Protein AF-A0A954P396-F1 (afdb_monomer_lite)

Sequence (354 aa):
EQPAAEDPGQVIDISTLKLPEVSLVDALNLPVEQALGLLSTAGLAEAALMLRTPSELSDGQRYRFRLALALSRNPRWIIADEFTATLDRHLAQVIAFNLRRLASRTGTGFLLATTHEDILTDLQPDLHIRPDLDGRTTVTRHASKKKRFSLAHGCHITRATRADWPYFARWHYRSHRIGILRFATLLWHDTTPVGICLFTSAPHALTMRNRFFGHRPRWSRTALRLRDRQLVMLSRIVIHPAWRGAGIATDFVRASCRLCPWPWIETLTQMGHINPFFERAGFTRVGAVTPPETRRSSRTQHSAIYGKRPSAHAPRRLLSPETHRKSRYAAPVYYILDNRQHTTAPSGPDSTTS

Structure (mmCIF, N/CA/C/O backbone):
data_AF-A0A954P396-F1
#
_entry.id   AF-A0A954P396-F1
#
loop_
_atom_site.group_PDB
_atom_site.id
_atom_site.type_symbol
_atom_site.label_atom_id
_atom_site.label_alt_id
_atom_site.label_comp_id
_atom_site.label_asym_id
_atom_site.label_entity_id
_atom_site.label_seq_id
_atom_site.pdbx_PDB_ins_code
_atom_site.Cartn_x
_atom_site.Cartn_y
_atom_site.Cartn_z
_atom_site.occupancy
_atom_site.B_iso_or_equiv
_atom_site.auth_seq_id
_atom_site.auth_comp_id
_atom_site.auth_asym_id
_atom_site.auth_atom_id
_atom_site.pdbx_PDB_model_num
ATOM 1 N N . GLU A 1 1 ? -7.064 -29.887 28.484 1.00 37.47 1 GLU A N 1
ATOM 2 C CA . GLU A 1 1 ? -7.863 -28.654 28.343 1.00 37.47 1 GLU A CA 1
ATOM 3 C C . GLU A 1 1 ? -8.327 -28.535 26.901 1.00 37.47 1 GLU A C 1
ATOM 5 O O . GLU A 1 1 ? -7.499 -28.523 25.998 1.00 37.47 1 GLU A O 1
ATOM 10 N N . GLN A 1 2 ? -9.638 -28.583 26.675 1.00 27.39 2 GLN A N 1
ATOM 11 C CA . GLN A 1 2 ? -10.242 -28.296 25.372 1.00 27.39 2 GLN A CA 1
ATOM 12 C C . GLN A 1 2 ? -10.178 -26.778 25.127 1.00 27.39 2 GLN A C 1
ATOM 14 O O . GLN A 1 2 ? -10.358 -26.025 26.087 1.00 27.39 2 GLN A O 1
ATOM 19 N N . PRO A 1 3 ? -9.929 -26.301 23.894 1.00 38.81 3 PRO A N 1
ATOM 20 C CA . PRO A 1 3 ? -10.020 -24.878 23.605 1.00 38.81 3 PRO A CA 1
ATOM 21 C C . PRO A 1 3 ? -11.483 -24.454 23.764 1.00 38.81 3 PRO A C 1
ATOM 23 O O . PRO A 1 3 ? -12.381 -25.066 23.185 1.00 38.81 3 PRO A O 1
ATOM 26 N N . ALA A 1 4 ? -11.710 -23.447 24.606 1.00 35.59 4 ALA A N 1
ATOM 27 C CA . ALA A 1 4 ? -13.018 -22.849 24.815 1.00 35.59 4 ALA A CA 1
ATOM 28 C C . ALA A 1 4 ? -13.623 -22.426 23.468 1.00 35.59 4 ALA A C 1
ATOM 30 O O . ALA A 1 4 ? -12.935 -21.850 22.624 1.00 35.59 4 ALA A O 1
ATOM 31 N N . ALA A 1 5 ? -14.902 -22.746 23.284 1.00 35.22 5 ALA A N 1
ATOM 32 C CA . ALA A 1 5 ? -15.696 -22.333 22.140 1.00 35.22 5 ALA A CA 1
ATOM 33 C C . ALA A 1 5 ? -15.587 -20.810 21.934 1.00 35.22 5 ALA A C 1
ATOM 35 O O . ALA A 1 5 ? -15.772 -20.037 22.873 1.00 35.22 5 ALA A O 1
ATOM 36 N N . GLU A 1 6 ? -15.248 -20.402 20.710 1.00 42.19 6 GLU A N 1
ATOM 37 C CA . GLU A 1 6 ? -15.124 -19.004 20.297 1.00 42.19 6 GLU A CA 1
ATOM 38 C C . GLU A 1 6 ? -16.464 -18.270 20.469 1.00 42.19 6 GLU A C 1
ATOM 40 O O . GLU A 1 6 ? -17.487 -18.659 19.904 1.00 42.19 6 GLU A O 1
ATOM 45 N N . ASP A 1 7 ? -16.441 -17.206 21.272 1.00 50.31 7 ASP A N 1
ATOM 46 C CA . ASP A 1 7 ? -17.588 -16.362 21.604 1.00 50.31 7 ASP A CA 1
ATOM 47 C C . ASP A 1 7 ? -18.037 -15.527 20.379 1.00 50.31 7 ASP A C 1
ATOM 49 O O . ASP A 1 7 ? -17.251 -14.730 19.845 1.00 50.31 7 ASP A O 1
ATOM 53 N N . PRO A 1 8 ? -19.286 -15.670 19.896 1.00 42.69 8 PRO A N 1
ATOM 54 C CA . PRO A 1 8 ? -19.793 -14.962 18.726 1.00 42.69 8 PRO A CA 1
ATOM 55 C C . PRO A 1 8 ? -20.157 -13.505 19.068 1.00 42.69 8 PRO A C 1
ATOM 57 O O . PRO A 1 8 ? -21.327 -13.126 19.072 1.00 42.69 8 PRO A O 1
ATOM 60 N N . GLY A 1 9 ? -19.173 -12.638 19.328 1.00 54.72 9 GLY A N 1
ATOM 61 C CA . GLY A 1 9 ? -19.502 -11.265 19.740 1.00 54.72 9 GLY A CA 1
ATOM 62 C C . GLY A 1 9 ? -18.371 -10.286 20.032 1.00 54.72 9 GLY A C 1
ATOM 63 O O . GLY A 1 9 ? -18.670 -9.171 20.451 1.00 54.72 9 GLY A O 1
ATOM 64 N N . GLN A 1 10 ? -17.101 -10.643 19.831 1.00 77.00 10 GLN A N 1
ATOM 65 C CA . GLN A 1 10 ? -16.008 -9.877 20.431 1.00 77.00 10 GLN A CA 1
ATOM 66 C C . GLN A 1 10 ? -15.913 -8.434 19.893 1.00 77.00 10 GLN A C 1
ATOM 68 O O . GLN A 1 10 ? -15.583 -8.192 18.726 1.00 77.00 10 GLN A O 1
ATOM 73 N N . VAL A 1 11 ? -16.213 -7.477 20.774 1.00 89.25 11 VAL A N 1
ATOM 74 C CA . VAL A 1 11 ? -15.841 -6.066 20.646 1.00 89.25 11 VAL A CA 1
ATOM 75 C C . VAL A 1 11 ? -14.381 -5.952 21.070 1.00 89.25 11 VAL A C 1
ATOM 77 O O . VAL A 1 11 ? -14.014 -6.424 22.145 1.00 89.25 11 VAL A O 1
ATOM 80 N N . ILE A 1 12 ? -13.540 -5.349 20.236 1.00 92.12 12 ILE A N 1
ATOM 81 C CA . ILE A 1 12 ? -12.123 -5.152 20.545 1.00 92.12 12 ILE A CA 1
ATOM 82 C C . ILE A 1 12 ? -11.832 -3.664 20.625 1.00 92.12 12 ILE A C 1
ATOM 84 O O . ILE A 1 12 ? -11.947 -2.954 19.630 1.00 92.12 12 ILE A O 1
ATOM 88 N N . ASP A 1 13 ? -11.385 -3.212 21.789 1.00 91.12 13 ASP A N 1
ATOM 89 C CA . ASP A 1 13 ? -10.739 -1.914 21.923 1.00 91.12 13 ASP A CA 1
ATOM 90 C C . ASP A 1 13 ? -9.252 -2.036 21.548 1.00 91.12 13 ASP A C 1
ATOM 92 O O . ASP A 1 13 ? -8.498 -2.824 22.129 1.00 91.12 13 ASP A O 1
ATOM 96 N N . ILE A 1 14 ? -8.820 -1.280 20.535 1.00 89.25 14 ILE A N 1
ATOM 97 C CA . ILE A 1 14 ? -7.426 -1.313 20.072 1.00 89.25 14 ILE A CA 1
ATOM 98 C C . ILE A 1 14 ? -6.465 -0.646 21.054 1.00 89.25 14 ILE A C 1
ATOM 100 O O . ILE A 1 14 ? -5.275 -0.965 21.030 1.00 89.25 14 ILE A O 1
ATOM 104 N N . SER A 1 15 ? -6.941 0.274 21.893 1.00 83.25 15 SER A N 1
ATOM 105 C CA . SER A 1 15 ? -6.093 1.045 22.805 1.00 83.25 15 SER A CA 1
ATOM 106 C C . SER A 1 15 ? -5.600 0.180 23.965 1.00 83.25 15 SER A C 1
ATOM 108 O O . SER A 1 15 ? -4.445 0.295 24.378 1.00 83.25 15 SER A O 1
ATOM 110 N N . THR A 1 16 ? -6.423 -0.773 24.402 1.00 85.75 16 THR A N 1
ATOM 111 C CA . THR A 1 16 ? -6.108 -1.754 25.453 1.00 85.75 16 THR A CA 1
ATOM 112 C C . THR A 1 16 ? -5.489 -3.055 24.925 1.00 85.75 16 THR A C 1
ATOM 114 O O . THR A 1 16 ? -5.053 -3.910 25.705 1.00 85.75 16 THR A O 1
ATOM 117 N N . LEU A 1 17 ? -5.390 -3.220 23.601 1.00 88.44 17 LEU A N 1
ATOM 118 C CA . LEU A 1 17 ? -4.872 -4.436 22.983 1.00 88.44 17 LEU A CA 1
ATOM 119 C C . LEU A 1 17 ? -3.371 -4.627 23.271 1.00 88.44 17 LEU A C 1
ATOM 121 O O . LEU A 1 17 ? -2.510 -3.901 22.759 1.00 88.44 17 LEU A O 1
ATOM 125 N N . LYS A 1 18 ? -3.047 -5.665 24.052 1.00 90.12 18 LYS A N 1
ATOM 126 C CA . LYS A 1 18 ? -1.661 -6.076 24.315 1.00 90.12 18 LYS A CA 1
ATOM 127 C C . LYS A 1 18 ? -1.013 -6.623 23.045 1.00 90.12 18 LYS A C 1
ATOM 129 O O . LYS A 1 18 ? -1.555 -7.517 22.394 1.00 90.12 18 LYS A O 1
ATOM 134 N N . LEU A 1 19 ? 0.163 -6.093 22.722 1.00 92.44 19 LEU A N 1
ATOM 135 C CA . LEU A 1 19 ? 0.965 -6.541 21.591 1.00 92.44 19 LEU A CA 1
ATOM 136 C C . LEU A 1 19 ? 1.973 -7.589 22.073 1.00 92.44 19 LEU A C 1
ATOM 138 O O . LEU A 1 19 ? 2.754 -7.283 22.972 1.00 92.44 19 LEU A O 1
ATOM 142 N N . PRO A 1 20 ? 1.963 -8.813 21.523 1.00 91.88 20 PRO A N 1
ATOM 143 C CA . PRO A 1 20 ? 2.936 -9.827 21.904 1.00 91.88 20 PRO A CA 1
ATOM 144 C C . PRO A 1 20 ? 4.319 -9.475 21.338 1.00 91.88 20 PRO A C 1
ATOM 146 O O . PRO A 1 20 ? 4.437 -9.133 20.162 1.00 91.88 20 PRO A O 1
ATOM 149 N N . GLU A 1 21 ? 5.368 -9.600 22.154 1.00 93.00 21 GLU A N 1
ATOM 150 C CA . GLU A 1 21 ? 6.764 -9.356 21.752 1.00 93.00 21 GLU A CA 1
ATOM 151 C C . GLU A 1 21 ? 7.346 -10.540 20.961 1.00 93.00 21 GLU A C 1
ATOM 153 O O . GLU A 1 21 ? 8.315 -11.187 21.351 1.00 93.00 21 GLU A O 1
ATOM 158 N N . VAL A 1 22 ? 6.710 -10.837 19.831 1.00 92.81 22 VAL A N 1
ATOM 159 C CA . VAL A 1 22 ? 7.141 -11.810 18.820 1.00 92.81 22 VAL A CA 1
ATOM 160 C C . VAL A 1 22 ? 7.100 -11.148 17.443 1.00 92.81 22 VAL A C 1
ATOM 162 O O . VAL A 1 22 ? 6.687 -9.992 17.320 1.00 92.81 22 VAL A O 1
ATOM 165 N N . SER A 1 23 ? 7.541 -11.850 16.395 1.00 92.25 23 SER A N 1
ATOM 166 C CA . SER A 1 23 ? 7.494 -11.287 15.044 1.00 92.25 23 SER A CA 1
ATOM 167 C C . SER A 1 23 ? 6.057 -10.921 14.651 1.00 92.25 23 SER A C 1
ATOM 169 O O . SER A 1 23 ? 5.111 -11.618 15.027 1.00 92.25 23 SER A O 1
ATOM 171 N N . LEU A 1 24 ? 5.867 -9.847 13.876 1.00 92.12 24 LEU A N 1
ATOM 172 C CA . LEU A 1 24 ? 4.518 -9.392 13.505 1.00 92.12 24 LEU A CA 1
ATOM 173 C C . LEU A 1 24 ? 3.702 -10.471 12.786 1.00 92.12 24 LEU A C 1
ATOM 175 O O . LEU A 1 24 ? 2.483 -10.515 12.928 1.00 92.12 24 LEU A O 1
ATOM 179 N N . VAL A 1 25 ? 4.357 -11.320 11.990 1.00 90.69 25 VAL A N 1
ATOM 180 C CA . VAL A 1 25 ? 3.691 -12.422 11.278 1.00 90.69 25 VAL A CA 1
ATOM 181 C C . VAL A 1 25 ? 3.218 -13.490 12.254 1.00 90.69 25 VAL A C 1
ATOM 183 O O . VAL A 1 25 ? 2.075 -13.932 12.148 1.00 90.69 25 VAL A O 1
ATOM 186 N N . ASP A 1 26 ? 4.067 -13.869 13.209 1.00 89.81 26 ASP A N 1
ATOM 187 C CA . ASP A 1 26 ? 3.744 -14.908 14.189 1.00 89.81 26 ASP A CA 1
ATOM 188 C C . ASP A 1 26 ? 2.674 -14.424 15.174 1.00 89.81 26 ASP A C 1
ATOM 190 O O . ASP A 1 26 ? 1.770 -15.170 15.544 1.00 89.81 26 ASP A O 1
ATOM 194 N N . ALA A 1 27 ? 2.715 -13.141 15.531 1.00 91.81 27 ALA A N 1
ATOM 195 C CA . ALA A 1 27 ? 1.775 -12.515 16.449 1.00 91.81 27 ALA A CA 1
ATOM 196 C C . ALA A 1 27 ? 0.313 -12.547 15.975 1.00 91.81 27 ALA A C 1
ATOM 198 O O . ALA A 1 27 ? -0.592 -12.514 16.808 1.00 91.81 27 ALA A O 1
ATOM 199 N N . LEU A 1 28 ? 0.061 -12.603 14.660 1.00 90.25 28 LEU A N 1
ATOM 200 C CA . LEU A 1 28 ? -1.302 -12.703 14.130 1.00 90.25 28 LEU A CA 1
ATOM 201 C C . LEU A 1 28 ? -1.921 -14.089 14.340 1.00 90.25 28 LEU A C 1
ATOM 203 O O . LEU A 1 28 ? -3.142 -14.198 14.267 1.00 90.25 28 LEU A O 1
ATOM 207 N N . ASN A 1 29 ? -1.107 -15.123 14.587 1.00 88.31 29 ASN A N 1
ATOM 208 C CA . ASN A 1 29 ? -1.536 -16.517 14.728 1.00 88.31 29 ASN A CA 1
ATOM 209 C C . ASN A 1 29 ? -2.436 -17.008 13.570 1.00 88.31 29 ASN A C 1
ATOM 211 O O . ASN A 1 29 ? -3.401 -17.743 13.763 1.00 88.31 29 ASN A O 1
ATOM 215 N N . LEU A 1 30 ? -2.129 -16.569 12.346 1.00 87.44 30 LEU A N 1
ATOM 216 C CA . LEU A 1 30 ? -2.835 -16.943 11.119 1.00 87.44 30 LEU A CA 1
ATOM 217 C C . LEU A 1 30 ? -1.917 -17.756 10.198 1.00 87.44 30 LEU A C 1
ATOM 219 O O . LEU A 1 30 ? -0.691 -17.627 10.275 1.00 87.44 30 LEU A O 1
ATOM 223 N N . PRO A 1 31 ? -2.471 -18.524 9.240 1.00 88.75 31 PRO A N 1
ATOM 224 C CA . PRO A 1 31 ? -1.681 -19.048 8.135 1.00 88.75 31 PRO A CA 1
ATOM 225 C C . PRO A 1 31 ? -0.884 -17.919 7.471 1.00 88.75 31 PRO A C 1
ATOM 227 O O . PRO A 1 31 ? -1.432 -16.849 7.205 1.00 88.75 31 PRO A O 1
ATOM 230 N N . VAL A 1 32 ? 0.395 -18.165 7.167 1.00 83.94 32 VAL A N 1
ATOM 231 C CA . VAL A 1 32 ? 1.348 -17.140 6.690 1.00 83.94 32 VAL A CA 1
ATOM 232 C C . VAL A 1 32 ? 0.771 -16.282 5.560 1.00 83.94 32 VAL A C 1
ATOM 234 O O . VAL A 1 32 ? 0.933 -15.070 5.551 1.00 83.94 32 VAL A O 1
ATOM 237 N N . GLU A 1 33 ? 0.043 -16.877 4.619 1.00 81.56 33 GLU A N 1
ATOM 238 C CA . GLU A 1 33 ? -0.578 -16.156 3.501 1.00 81.56 33 GLU A CA 1
ATOM 239 C C . GLU A 1 33 ? -1.616 -15.123 3.954 1.00 81.56 33 GLU A C 1
ATOM 241 O O . GLU A 1 33 ? -1.633 -13.995 3.456 1.00 81.56 33 GLU A O 1
ATOM 246 N N . GLN A 1 34 ? -2.452 -15.494 4.924 1.00 84.31 34 GLN A N 1
ATOM 247 C CA . GLN A 1 34 ? -3.463 -14.616 5.503 1.00 84.31 34 GLN A CA 1
ATOM 248 C C . GLN A 1 34 ? -2.805 -13.529 6.357 1.00 84.31 34 GLN A C 1
ATOM 250 O O . GLN A 1 34 ? -3.158 -12.358 6.217 1.00 84.31 34 GLN A O 1
ATOM 255 N N . ALA A 1 35 ? -1.790 -13.886 7.153 1.00 88.69 35 ALA A N 1
ATOM 256 C CA . ALA A 1 35 ? -1.004 -12.933 7.934 1.00 88.69 35 ALA A CA 1
ATOM 257 C C . ALA A 1 35 ? -0.347 -11.872 7.032 1.00 88.69 35 ALA A C 1
ATOM 259 O O . ALA A 1 35 ? -0.499 -10.670 7.251 1.00 88.69 35 ALA A O 1
ATOM 260 N N . LEU A 1 36 ? 0.315 -12.300 5.952 1.00 86.50 36 LEU A N 1
ATOM 261 C CA . LEU A 1 36 ? 0.942 -11.404 4.979 1.00 86.50 36 LEU A CA 1
ATOM 262 C C . LEU A 1 36 ? -0.089 -10.522 4.260 1.00 86.50 36 LEU A C 1
ATOM 264 O O . LEU A 1 36 ? 0.160 -9.333 4.046 1.00 86.50 36 LEU A O 1
ATOM 268 N N . GLY A 1 37 ? -1.252 -11.077 3.905 1.00 82.75 37 GLY A N 1
ATOM 269 C CA . GLY A 1 37 ? -2.353 -10.324 3.303 1.00 82.75 37 GLY A CA 1
ATOM 270 C C . GLY A 1 37 ? -2.919 -9.248 4.236 1.00 82.75 37 GLY A C 1
ATOM 271 O O . GLY A 1 37 ? -3.155 -8.113 3.804 1.00 82.75 37 GLY A O 1
ATOM 272 N N . LEU A 1 38 ? -3.088 -9.569 5.521 1.00 85.62 38 LEU A N 1
ATOM 273 C CA . LEU A 1 38 ? -3.609 -8.649 6.530 1.00 85.62 38 LEU A CA 1
ATOM 274 C C . LEU A 1 38 ? -2.605 -7.537 6.853 1.00 85.62 38 LEU A C 1
ATOM 276 O O . LEU A 1 38 ? -2.956 -6.360 6.756 1.00 85.62 38 LEU A O 1
ATOM 280 N N . LEU A 1 39 ? -1.337 -7.883 7.100 1.00 88.06 39 LEU A N 1
ATOM 281 C CA . LEU A 1 39 ? -0.256 -6.907 7.286 1.00 88.06 39 LEU A CA 1
ATOM 282 C C . LEU A 1 39 ? -0.098 -6.011 6.054 1.00 88.06 39 LEU A C 1
ATOM 284 O O . LEU A 1 39 ? 0.025 -4.794 6.185 1.00 88.06 39 LEU A O 1
ATOM 288 N N . SER A 1 40 ? -0.183 -6.569 4.842 1.00 82.31 40 SER A N 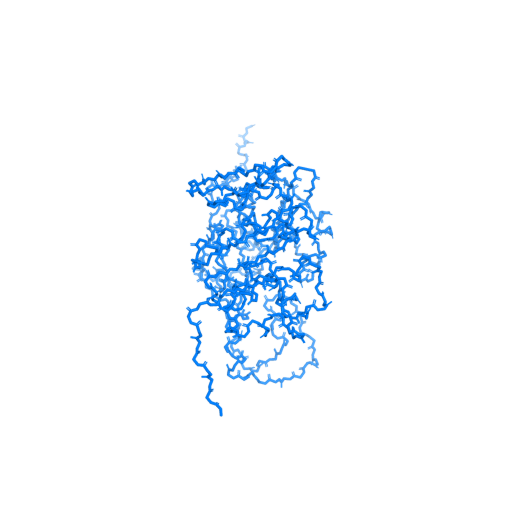1
ATOM 289 C CA . SER A 1 40 ? -0.151 -5.766 3.617 1.00 82.31 40 SER A CA 1
ATOM 290 C C . SER A 1 40 ? -1.332 -4.799 3.522 1.00 82.31 40 SER A C 1
ATOM 292 O O . SER A 1 40 ? -1.156 -3.697 3.001 1.00 82.31 40 SER A O 1
ATOM 294 N N . THR A 1 41 ? -2.518 -5.190 3.993 1.00 76.94 41 THR A N 1
ATOM 295 C CA . THR A 1 41 ? -3.710 -4.325 3.999 1.00 76.94 41 THR A CA 1
ATOM 296 C C . THR A 1 41 ? -3.569 -3.202 5.027 1.00 76.94 41 THR A C 1
ATOM 298 O O . THR A 1 41 ? -3.949 -2.070 4.746 1.00 76.94 41 THR A O 1
ATOM 301 N N . ALA A 1 42 ? -2.914 -3.474 6.157 1.00 79.81 42 ALA A N 1
ATOM 302 C CA . ALA A 1 42 ? -2.523 -2.471 7.146 1.00 79.81 42 ALA A CA 1
ATOM 303 C C . ALA A 1 42 ? -1.299 -1.625 6.723 1.00 79.81 42 ALA A C 1
ATOM 305 O O . ALA A 1 42 ? -0.784 -0.836 7.508 1.00 79.81 42 ALA A O 1
AT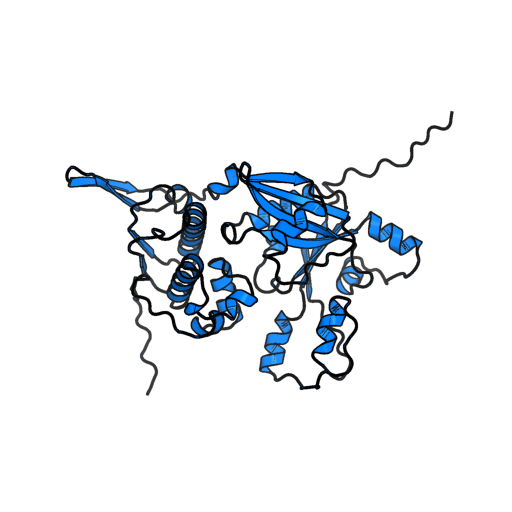OM 306 N N . GLY A 1 43 ? -0.787 -1.768 5.494 1.00 77.69 43 GLY A N 1
ATOM 307 C CA . GLY A 1 43 ? 0.367 -1.003 5.005 1.00 77.69 43 GLY A CA 1
ATOM 308 C C . GLY A 1 43 ? 1.717 -1.429 5.601 1.00 77.69 43 GLY A C 1
ATOM 309 O O . GLY A 1 43 ? 2.682 -0.671 5.522 1.00 77.69 43 GLY A O 1
ATOM 310 N N . LEU A 1 44 ? 1.795 -2.630 6.177 1.00 84.31 44 LEU A N 1
ATOM 311 C CA . LEU A 1 44 ? 2.988 -3.255 6.758 1.00 84.31 44 LEU A CA 1
ATOM 312 C C . LEU A 1 44 ? 3.533 -4.367 5.840 1.00 84.31 44 LEU A C 1
ATOM 314 O O . LEU A 1 44 ? 3.901 -5.440 6.299 1.00 84.31 44 LEU A O 1
ATOM 318 N N . ALA A 1 45 ? 3.551 -4.132 4.523 1.00 78.81 45 ALA A N 1
ATOM 319 C CA . ALA A 1 45 ? 3.838 -5.146 3.496 1.00 78.81 45 ALA A CA 1
ATOM 320 C C . ALA A 1 45 ? 5.326 -5.548 3.362 1.00 78.81 45 ALA A C 1
ATOM 322 O O . ALA A 1 45 ? 5.667 -6.403 2.544 1.00 78.81 45 ALA A O 1
ATOM 323 N N . GLU A 1 46 ? 6.234 -4.893 4.085 1.00 77.06 46 GLU A N 1
ATOM 324 C CA . GLU A 1 46 ? 7.671 -5.135 3.963 1.00 77.06 46 GLU A CA 1
ATOM 325 C C . GLU A 1 46 ? 8.105 -6.377 4.733 1.00 77.06 46 GLU A C 1
ATOM 327 O O . GLU A 1 46 ? 7.971 -6.431 5.951 1.00 77.06 46 GLU A O 1
ATOM 332 N N . ALA A 1 47 ? 8.747 -7.323 4.044 1.00 78.50 47 ALA A N 1
ATOM 333 C CA . ALA A 1 47 ? 9.243 -8.553 4.664 1.00 78.50 47 ALA A CA 1
ATOM 334 C C . ALA A 1 47 ? 10.177 -8.298 5.862 1.00 78.50 47 ALA A C 1
ATOM 336 O O . ALA A 1 47 ? 10.106 -9.008 6.857 1.00 78.50 47 ALA A O 1
ATOM 337 N N . ALA A 1 48 ? 11.030 -7.270 5.795 1.00 79.44 48 ALA A N 1
ATOM 338 C CA . ALA A 1 48 ? 11.906 -6.917 6.913 1.00 79.44 48 ALA A CA 1
ATOM 339 C C . ALA A 1 48 ? 11.128 -6.377 8.123 1.00 79.44 48 ALA A C 1
ATOM 341 O O . ALA A 1 48 ? 11.541 -6.612 9.247 1.00 79.44 48 ALA A O 1
ATOM 342 N N . LEU A 1 49 ? 10.017 -5.669 7.892 1.00 82.50 49 LEU A N 1
ATOM 343 C CA . LEU A 1 49 ? 9.154 -5.129 8.945 1.00 82.50 49 LEU A CA 1
ATOM 344 C C . LEU A 1 49 ? 8.303 -6.229 9.586 1.00 82.50 49 LEU A C 1
ATOM 346 O O . LEU A 1 49 ? 8.122 -6.249 10.792 1.00 82.50 49 LEU A O 1
ATOM 350 N N . MET A 1 50 ? 7.829 -7.169 8.773 1.00 87.25 50 MET A N 1
ATOM 351 C CA . MET A 1 50 ? 7.050 -8.339 9.181 1.00 87.25 50 MET A CA 1
ATOM 352 C C . MET A 1 50 ? 7.789 -9.261 10.165 1.00 87.25 50 MET A C 1
ATOM 354 O O . MET A 1 50 ? 7.147 -9.959 10.943 1.00 87.25 50 MET A O 1
ATOM 358 N N . LEU A 1 51 ? 9.125 -9.257 10.130 1.00 87.62 51 LEU A N 1
ATOM 359 C CA . LEU A 1 51 ? 9.979 -10.042 11.025 1.00 87.62 51 LEU A CA 1
ATOM 360 C C . LEU A 1 51 ? 10.360 -9.305 12.320 1.00 87.62 51 LEU A C 1
ATOM 362 O O . LEU A 1 51 ? 11.000 -9.912 13.173 1.00 87.62 51 LEU A O 1
ATOM 366 N N . ARG A 1 52 ? 10.000 -8.023 12.457 1.00 89.94 52 ARG A N 1
ATOM 367 C CA . ARG A 1 52 ? 10.279 -7.225 13.659 1.00 89.94 52 ARG A CA 1
ATOM 368 C C . ARG A 1 52 ? 9.308 -7.523 14.791 1.00 89.94 52 ARG A C 1
ATOM 370 O O . ARG A 1 52 ? 8.216 -8.039 14.545 1.00 89.94 52 ARG A O 1
ATOM 377 N N . THR A 1 53 ? 9.682 -7.125 16.001 1.00 93.25 53 THR A N 1
ATOM 378 C CA . THR A 1 53 ? 8.806 -7.122 17.181 1.00 93.25 53 THR A CA 1
ATOM 379 C C . THR A 1 53 ? 8.151 -5.745 17.393 1.00 93.25 53 THR A C 1
ATOM 381 O O . THR A 1 53 ? 8.636 -4.740 16.862 1.00 93.25 53 THR A O 1
ATOM 384 N N . PRO A 1 54 ? 7.041 -5.641 18.153 1.00 92.31 54 PRO A N 1
ATOM 385 C CA . PRO A 1 54 ? 6.354 -4.368 18.406 1.00 92.31 54 PRO A CA 1
ATOM 386 C C . PRO A 1 54 ? 7.210 -3.280 19.076 1.00 92.31 54 PRO A C 1
ATOM 388 O O . PRO A 1 54 ? 6.966 -2.085 18.860 1.00 92.31 54 PRO A O 1
ATOM 391 N N . SER A 1 55 ? 8.213 -3.672 19.862 1.00 92.12 55 SER A N 1
ATOM 392 C CA . SER A 1 55 ? 9.217 -2.775 20.450 1.00 92.12 55 SER A CA 1
ATOM 393 C C . SER A 1 55 ? 10.113 -2.082 19.411 1.00 92.12 55 SER A C 1
ATOM 395 O O . SER A 1 55 ? 10.548 -0.957 19.638 1.00 92.12 55 SER A O 1
ATOM 397 N N . GLU A 1 56 ? 10.317 -2.678 18.234 1.00 90.19 56 GLU A N 1
ATOM 398 C CA . GLU A 1 56 ? 11.150 -2.135 17.145 1.00 90.19 56 GLU A CA 1
ATOM 399 C C . GLU A 1 56 ? 10.366 -1.282 16.124 1.00 90.19 56 GLU A C 1
ATOM 401 O O . GLU A 1 56 ? 10.906 -0.862 15.088 1.00 90.19 56 GLU A O 1
ATOM 406 N N . LEU A 1 57 ? 9.068 -1.082 16.367 1.00 87.00 57 LEU A N 1
ATOM 407 C CA . LEU A 1 57 ? 8.169 -0.326 15.502 1.00 87.00 57 LEU A CA 1
ATOM 408 C C . LEU A 1 57 ? 8.107 1.146 15.905 1.00 87.00 57 LEU A C 1
ATOM 410 O O . LEU A 1 57 ? 8.069 1.476 17.089 1.00 87.00 57 LEU A O 1
ATOM 414 N N . SER A 1 58 ? 7.988 2.029 14.910 1.00 84.50 58 SER A N 1
ATOM 415 C CA . SER A 1 58 ? 7.523 3.394 15.171 1.00 84.50 58 SER A CA 1
ATOM 416 C C . SER A 1 58 ? 6.079 3.383 15.672 1.00 84.50 58 SER A C 1
ATOM 418 O O . SER A 1 58 ? 5.330 2.442 15.393 1.00 84.50 58 SER A O 1
ATOM 420 N N . ASP A 1 59 ? 5.634 4.447 16.334 1.00 81.31 59 ASP A N 1
ATOM 421 C CA . ASP A 1 59 ? 4.277 4.497 16.896 1.00 81.31 59 ASP A CA 1
ATOM 422 C C . ASP A 1 59 ? 3.193 4.306 15.826 1.00 81.31 59 ASP A C 1
ATOM 424 O O . ASP A 1 59 ? 2.253 3.532 16.008 1.00 81.31 59 ASP A O 1
ATOM 428 N N . GLY A 1 60 ? 3.383 4.877 14.632 1.00 78.94 60 GLY A N 1
ATOM 429 C CA . GLY A 1 60 ? 2.479 4.654 13.502 1.00 78.94 60 GLY A CA 1
ATOM 430 C C . GLY A 1 60 ? 2.542 3.254 12.885 1.00 78.94 60 GLY A C 1
ATOM 431 O O . GLY A 1 60 ? 1.564 2.792 12.296 1.00 78.94 60 GLY A O 1
ATOM 432 N N . GLN A 1 61 ? 3.668 2.545 12.989 1.00 85.12 61 GLN A N 1
ATOM 433 C CA . GLN A 1 61 ? 3.733 1.125 12.625 1.00 85.12 61 GLN A CA 1
ATOM 434 C C . GLN A 1 61 ? 3.036 0.266 13.684 1.00 85.12 61 GLN A C 1
ATOM 436 O O . GLN A 1 61 ? 2.257 -0.616 13.327 1.00 85.12 61 GLN A O 1
ATOM 441 N N . ARG A 1 62 ? 3.251 0.572 14.967 1.00 88.25 62 ARG A N 1
ATOM 442 C CA . ARG A 1 62 ? 2.623 -0.101 16.106 1.00 88.25 62 ARG A CA 1
ATOM 443 C C . ARG A 1 62 ? 1.103 0.047 16.082 1.00 88.25 62 ARG A C 1
ATOM 445 O O . ARG A 1 62 ? 0.397 -0.936 16.279 1.00 88.25 62 ARG A O 1
ATOM 452 N N . TYR A 1 63 ? 0.597 1.233 15.749 1.00 85.62 63 TYR A N 1
ATOM 453 C CA . TYR A 1 63 ? -0.835 1.489 15.585 1.00 85.62 63 TYR A CA 1
ATOM 454 C C . TYR A 1 63 ? -1.453 0.630 14.473 1.00 85.62 63 TYR A C 1
ATOM 456 O O . TYR A 1 63 ? -2.441 -0.073 14.680 1.00 85.62 63 TYR A O 1
ATOM 464 N N . ARG A 1 64 ? -0.830 0.621 13.287 1.00 85.69 64 ARG A N 1
ATOM 465 C CA . ARG A 1 64 ? -1.276 -0.209 12.154 1.00 85.69 64 ARG A CA 1
ATOM 466 C C . ARG A 1 64 ? -1.216 -1.697 12.479 1.00 85.69 64 ARG A C 1
ATOM 468 O O . ARG A 1 64 ? -2.078 -2.455 12.040 1.00 85.69 64 ARG A O 1
ATOM 475 N N . PHE A 1 65 ? -0.228 -2.103 13.270 1.00 90.62 65 PHE A N 1
ATOM 476 C CA . PHE A 1 65 ? -0.112 -3.472 13.740 1.00 90.62 65 PHE A CA 1
ATOM 477 C C . PHE A 1 65 ? -1.210 -3.836 14.752 1.00 90.62 65 PHE A C 1
ATOM 479 O O . PHE A 1 65 ? -1.820 -4.887 14.591 1.00 90.62 65 PHE A O 1
ATOM 486 N N . ARG A 1 66 ? -1.554 -2.959 15.711 1.00 91.12 66 ARG A N 1
ATOM 487 C CA . ARG A 1 66 ? -2.721 -3.148 16.602 1.00 91.12 66 ARG A CA 1
ATOM 488 C C . ARG A 1 66 ? -4.007 -3.342 15.813 1.00 91.12 66 ARG A C 1
ATOM 490 O O . ARG A 1 66 ? -4.751 -4.273 16.095 1.00 91.12 66 ARG A O 1
ATOM 497 N N . LEU A 1 67 ? -4.236 -2.514 14.793 1.00 87.25 67 LEU A N 1
ATOM 498 C CA . LEU A 1 67 ? -5.405 -2.647 13.927 1.00 87.25 67 LEU A CA 1
ATOM 499 C C . LEU A 1 67 ? -5.410 -3.995 13.186 1.00 87.25 67 LEU A C 1
ATOM 501 O O . LEU A 1 67 ? -6.437 -4.668 13.148 1.00 87.25 67 LEU A O 1
ATOM 505 N N . ALA A 1 68 ? -4.267 -4.419 12.636 1.00 89.19 68 ALA A N 1
ATOM 506 C CA . ALA A 1 68 ? -4.134 -5.728 11.995 1.00 89.19 68 ALA A CA 1
ATOM 507 C C . ALA A 1 68 ? -4.383 -6.888 12.977 1.00 89.19 68 ALA A C 1
ATOM 509 O O . ALA A 1 68 ? -5.089 -7.828 12.633 1.00 89.19 68 ALA A O 1
ATOM 510 N N . LEU A 1 69 ? -3.849 -6.810 14.197 1.00 92.06 69 LEU A N 1
ATOM 511 C CA . LEU A 1 69 ? -4.026 -7.824 15.238 1.00 92.06 69 LEU A CA 1
ATOM 512 C C . LEU A 1 69 ? -5.467 -7.884 15.760 1.00 92.06 69 LEU A C 1
ATOM 514 O O . LEU A 1 69 ? -5.974 -8.964 16.038 1.00 92.06 69 LEU A O 1
ATOM 518 N N . ALA A 1 70 ? -6.147 -6.743 15.877 1.00 90.62 70 ALA A N 1
ATOM 519 C CA . ALA A 1 70 ? -7.569 -6.718 16.198 1.00 90.62 70 ALA A CA 1
ATOM 520 C C . ALA A 1 70 ? -8.374 -7.415 15.095 1.00 90.62 70 ALA A C 1
ATOM 522 O O . ALA A 1 70 ? -9.193 -8.281 15.376 1.00 90.62 70 ALA A O 1
ATOM 523 N N . LEU A 1 71 ? -8.088 -7.096 13.830 1.00 87.81 71 LEU A N 1
ATOM 524 C CA . LEU A 1 71 ? -8.773 -7.680 12.678 1.00 87.81 71 LEU A CA 1
ATOM 525 C C . LEU A 1 71 ? -8.511 -9.176 12.494 1.00 87.81 71 LEU A C 1
ATOM 527 O O . LEU A 1 71 ? -9.394 -9.871 11.999 1.00 87.81 71 LEU A O 1
ATOM 531 N N . SER A 1 72 ? -7.341 -9.694 12.889 1.00 88.62 72 SER A N 1
ATOM 532 C CA . SER A 1 72 ? -7.048 -11.131 12.771 1.00 88.62 72 SER A CA 1
ATOM 533 C C . SER A 1 72 ? -7.939 -11.996 13.659 1.00 88.62 72 SER A C 1
ATOM 535 O O . SER A 1 72 ? -8.068 -13.188 13.401 1.00 88.62 72 SER A O 1
ATOM 537 N N . ARG A 1 73 ? -8.582 -11.396 14.668 1.00 89.75 73 ARG A N 1
ATOM 538 C CA . ARG A 1 73 ? -9.534 -12.050 15.575 1.00 89.75 73 ARG A CA 1
ATOM 539 C C . ARG A 1 73 ? -10.977 -12.039 15.055 1.00 89.75 73 ARG A C 1
ATOM 541 O O . ARG A 1 73 ? -11.880 -12.402 15.792 1.00 89.75 73 ARG A O 1
ATOM 548 N N . ASN A 1 74 ? -11.201 -11.601 13.811 1.00 86.75 74 ASN A N 1
ATOM 549 C CA . ASN A 1 74 ? -12.522 -11.498 13.175 1.00 86.75 74 ASN A CA 1
ATOM 550 C C . ASN A 1 74 ? -13.608 -10.828 14.056 1.00 86.75 74 ASN A C 1
ATOM 552 O O . ASN A 1 74 ? -14.699 -11.380 14.213 1.00 86.75 74 ASN A O 1
ATOM 556 N N . PRO A 1 75 ? -13.347 -9.640 14.636 1.00 89.88 75 PRO A N 1
ATOM 557 C CA . PRO A 1 75 ? -14.288 -8.999 15.542 1.00 89.88 75 PRO A CA 1
ATOM 558 C C . PRO A 1 75 ? -15.525 -8.488 14.804 1.00 89.88 75 PRO A C 1
ATOM 560 O O . PRO A 1 75 ? -15.462 -8.059 13.644 1.00 89.88 75 PRO A O 1
ATOM 563 N N . ARG A 1 76 ? -16.647 -8.443 15.529 1.00 90.69 76 ARG A N 1
ATOM 564 C CA . ARG A 1 76 ? -17.856 -7.748 15.063 1.00 90.69 76 ARG A CA 1
ATOM 565 C C . ARG A 1 76 ? -17.697 -6.237 15.147 1.00 90.69 76 ARG A C 1
ATOM 567 O O . ARG A 1 76 ? -18.166 -5.539 14.253 1.00 90.69 76 ARG A O 1
ATOM 574 N N . TRP A 1 77 ? -17.018 -5.757 16.186 1.00 92.56 77 TRP A N 1
ATOM 575 C CA . TRP A 1 77 ? -16.786 -4.338 16.418 1.00 92.56 77 TRP A CA 1
ATOM 576 C C . TRP A 1 77 ? -15.355 -4.066 16.851 1.00 92.56 77 TRP A C 1
ATOM 578 O O . TRP A 1 77 ? -14.792 -4.787 17.673 1.00 92.56 77 TRP A O 1
ATOM 588 N N . ILE A 1 78 ? -14.797 -2.982 16.329 1.00 92.94 78 ILE A N 1
ATOM 589 C CA . ILE A 1 78 ? -13.540 -2.411 16.791 1.00 92.94 78 ILE A CA 1
ATOM 590 C C . ILE A 1 78 ? -13.814 -1.010 17.329 1.00 92.94 78 ILE A C 1
ATOM 592 O O . ILE A 1 78 ? -14.428 -0.189 16.646 1.00 92.94 78 ILE A O 1
ATOM 596 N N . ILE A 1 79 ? -13.343 -0.741 18.541 1.00 94.00 79 ILE A N 1
ATOM 597 C CA . ILE A 1 79 ? -13.402 0.572 19.176 1.00 94.00 79 ILE A CA 1
ATOM 598 C C . ILE A 1 79 ? -11.989 1.148 19.220 1.00 94.00 79 ILE A C 1
ATOM 600 O O . ILE A 1 79 ? -11.022 0.423 19.455 1.00 94.00 79 ILE A O 1
ATOM 604 N N . ALA A 1 80 ? -11.870 2.442 18.948 1.00 91.50 80 ALA A N 1
ATOM 605 C CA . ALA A 1 80 ? -10.624 3.177 19.075 1.00 91.50 80 ALA A CA 1
ATOM 606 C C . ALA A 1 80 ? -10.894 4.529 19.724 1.00 91.50 80 ALA A C 1
ATOM 608 O O . ALA A 1 80 ? -11.481 5.408 19.087 1.00 91.50 80 ALA A O 1
ATOM 609 N N . ASP A 1 81 ? -10.440 4.686 20.964 1.00 90.25 81 ASP A N 1
ATOM 610 C CA . ASP A 1 81 ? -10.277 6.013 21.549 1.00 90.25 81 ASP A CA 1
ATOM 611 C C . ASP A 1 81 ? -9.001 6.668 21.000 1.00 90.25 81 ASP A C 1
ATOM 613 O O . ASP A 1 81 ? -8.045 5.972 20.643 1.00 90.25 81 ASP A O 1
ATOM 617 N N . GLU A 1 82 ? -9.007 7.993 20.879 1.00 88.38 82 GLU A N 1
ATOM 618 C CA . GLU A 1 82 ? -7.907 8.781 20.307 1.00 88.38 82 GLU A CA 1
ATOM 619 C C . GLU A 1 82 ? -7.466 8.307 18.906 1.00 88.38 82 GLU A C 1
ATOM 621 O O . GLU A 1 82 ? -6.277 8.237 18.564 1.00 88.38 82 GLU A O 1
ATOM 626 N N . PHE A 1 83 ? -8.436 7.965 18.053 1.00 89.94 83 PHE A N 1
ATOM 627 C CA . PHE A 1 83 ? -8.191 7.450 16.713 1.00 89.94 83 PHE A CA 1
ATOM 628 C C . PHE A 1 83 ? -7.265 8.389 15.929 1.00 89.94 83 PHE A C 1
ATOM 630 O O . PHE A 1 83 ? -7.602 9.536 15.623 1.00 89.94 83 PHE A O 1
ATOM 637 N N . THR A 1 84 ? -6.083 7.866 15.586 1.00 88.38 84 THR A N 1
ATOM 638 C CA . THR A 1 84 ? -4.997 8.540 14.851 1.00 88.38 84 THR A CA 1
ATOM 639 C C . THR A 1 84 ? -4.387 9.782 15.518 1.00 88.38 84 THR A C 1
ATOM 641 O O . THR A 1 84 ? -3.627 10.497 14.866 1.00 88.38 84 THR A O 1
ATOM 644 N N . ALA A 1 85 ? -4.631 10.030 16.811 1.00 86.31 85 ALA A N 1
ATOM 645 C CA . ALA A 1 85 ? -4.138 11.227 17.503 1.00 86.31 85 ALA A CA 1
ATOM 646 C C . ALA A 1 85 ? -2.603 11.366 17.462 1.00 86.31 85 ALA A C 1
ATOM 648 O O . ALA A 1 85 ? -2.076 12.434 17.169 1.00 86.31 85 ALA A O 1
ATOM 649 N N . THR A 1 86 ? -1.871 10.264 17.642 1.00 81.62 86 THR A N 1
ATOM 650 C CA . THR A 1 86 ? -0.395 10.250 17.694 1.00 81.62 86 THR A CA 1
ATOM 651 C C . THR A 1 86 ? 0.291 10.157 16.329 1.00 81.62 86 THR A C 1
ATOM 653 O O . THR A 1 86 ? 1.513 10.033 16.248 1.00 81.62 86 THR A O 1
ATOM 656 N N . LEU A 1 87 ? -0.472 10.162 15.234 1.00 83.06 87 LEU A N 1
ATOM 657 C CA . LEU A 1 87 ? 0.064 9.914 13.897 1.00 83.06 87 LEU A CA 1
ATOM 658 C C . LEU A 1 87 ? 0.376 11.209 13.145 1.00 83.06 87 LEU A C 1
ATOM 660 O O . LEU A 1 87 ? -0.212 12.257 13.388 1.00 83.06 87 LEU A O 1
ATOM 664 N N . ASP A 1 88 ? 1.276 11.134 12.169 1.00 84.94 88 ASP A N 1
ATOM 665 C CA . ASP A 1 88 ? 1.371 12.185 11.153 1.00 84.94 88 ASP A CA 1
ATOM 666 C C . ASP A 1 88 ? 0.036 12.310 10.390 1.00 84.94 88 ASP A C 1
ATOM 668 O O . ASP A 1 88 ? -0.644 11.303 10.163 1.00 84.94 88 ASP A O 1
ATOM 672 N N . ARG A 1 89 ? -0.341 13.528 9.982 1.00 87.81 89 ARG A N 1
ATOM 673 C CA . ARG A 1 89 ? -1.664 13.800 9.388 1.00 87.81 89 ARG A CA 1
ATOM 674 C C . ARG A 1 89 ? -1.891 13.057 8.073 1.00 87.81 89 ARG A C 1
ATOM 676 O O . ARG A 1 89 ? -2.961 12.487 7.867 1.00 87.81 89 ARG A O 1
ATOM 683 N N . HIS A 1 90 ? -0.861 12.923 7.236 1.00 83.62 90 HIS A N 1
ATOM 684 C CA . HIS A 1 90 ? -0.977 12.110 6.023 1.00 83.62 90 HIS A CA 1
ATOM 685 C C . HIS A 1 90 ? -1.161 10.626 6.356 1.00 83.62 90 HIS A C 1
ATOM 687 O O . HIS A 1 90 ? -1.967 9.930 5.735 1.00 83.62 90 HIS A O 1
ATOM 693 N N . LEU A 1 91 ? -0.436 10.123 7.360 1.00 80.38 91 LEU A N 1
ATOM 694 C CA . LEU A 1 91 ? -0.573 8.732 7.788 1.00 80.38 91 LEU A CA 1
ATOM 695 C C . LEU A 1 91 ? -1.969 8.448 8.371 1.00 80.38 91 LEU A C 1
ATOM 697 O O . LEU A 1 91 ? -2.519 7.374 8.116 1.00 80.38 91 LEU A O 1
ATOM 701 N N . ALA A 1 92 ? -2.551 9.398 9.108 1.00 87.81 92 ALA A N 1
ATOM 702 C CA . ALA A 1 92 ? -3.908 9.307 9.646 1.00 87.81 92 ALA A CA 1
ATOM 703 C C . ALA A 1 92 ? -4.947 9.121 8.526 1.00 87.81 92 ALA A C 1
ATOM 705 O O . ALA A 1 92 ? -5.737 8.175 8.568 1.00 87.81 92 ALA A O 1
ATOM 706 N N . GLN A 1 93 ? -4.868 9.933 7.470 1.00 88.31 93 GLN A N 1
ATOM 707 C CA . GLN A 1 93 ? -5.725 9.831 6.283 1.00 88.31 93 GLN A CA 1
ATOM 708 C C . GLN A 1 93 ? -5.578 8.481 5.569 1.00 88.31 93 GLN A C 1
ATOM 710 O O . GLN A 1 93 ? -6.571 7.821 5.251 1.00 88.31 93 GLN A O 1
ATOM 715 N N . VAL A 1 94 ? -4.341 8.008 5.371 1.00 83.44 94 VAL A N 1
ATOM 716 C CA . VAL A 1 94 ? -4.074 6.683 4.779 1.00 83.44 94 VAL A CA 1
ATOM 717 C C . VAL A 1 94 ? -4.723 5.566 5.600 1.00 83.44 94 VAL A C 1
ATOM 719 O O . VAL A 1 94 ? -5.318 4.642 5.036 1.00 83.44 94 VAL A O 1
ATOM 722 N N . ILE A 1 95 ? -4.610 5.625 6.927 1.00 84.44 95 ILE A N 1
ATOM 723 C CA . ILE A 1 95 ? -5.193 4.625 7.827 1.00 84.44 95 ILE A CA 1
ATOM 724 C C . ILE A 1 95 ? -6.717 4.690 7.796 1.00 84.44 95 ILE A C 1
ATOM 726 O O . ILE A 1 95 ? -7.345 3.641 7.663 1.00 84.44 95 ILE A O 1
ATOM 730 N N . ALA A 1 96 ? -7.303 5.885 7.834 1.00 89.62 96 ALA A N 1
ATOM 731 C CA . ALA A 1 96 ? -8.741 6.098 7.717 1.00 89.62 96 ALA A CA 1
ATOM 732 C C . ALA A 1 96 ? -9.311 5.491 6.423 1.00 89.62 96 ALA A C 1
ATOM 734 O O . ALA A 1 96 ? -10.267 4.712 6.461 1.00 89.62 96 ALA A O 1
ATOM 735 N N . PHE A 1 97 ? -8.660 5.745 5.283 1.00 87.62 97 PHE A N 1
ATOM 736 C CA . PHE A 1 97 ? -9.052 5.168 3.996 1.00 87.62 97 PHE A CA 1
ATOM 737 C C . PHE A 1 97 ? -8.967 3.637 3.983 1.00 87.62 97 PHE A C 1
ATOM 739 O O . PHE A 1 97 ? -9.857 2.944 3.478 1.00 87.62 97 PHE A O 1
ATOM 746 N N . ASN A 1 98 ? -7.889 3.081 4.540 1.00 82.00 98 ASN A N 1
ATOM 747 C CA . ASN A 1 98 ? -7.711 1.633 4.608 1.00 82.00 98 ASN A CA 1
ATOM 748 C C . ASN A 1 98 ? -8.741 0.985 5.537 1.00 82.00 98 ASN A C 1
ATOM 750 O O . ASN A 1 98 ? -9.277 -0.068 5.192 1.00 82.00 98 ASN A O 1
ATOM 754 N N . LEU A 1 99 ? -9.059 1.626 6.663 1.00 86.62 99 LEU A N 1
ATOM 755 C CA . LEU A 1 99 ? -10.078 1.177 7.605 1.00 86.62 99 LEU A CA 1
ATOM 756 C C . LEU A 1 99 ? -11.457 1.144 6.938 1.00 86.62 99 LEU A C 1
ATOM 758 O O . LEU A 1 99 ? -12.118 0.111 7.000 1.00 86.62 99 LEU A O 1
ATOM 762 N N . ARG A 1 100 ? -11.849 2.181 6.181 1.00 87.88 100 ARG A N 1
ATOM 763 C CA . ARG A 1 100 ? -13.103 2.170 5.400 1.00 87.88 100 ARG A CA 1
ATOM 764 C C . ARG A 1 100 ? -13.182 0.982 4.443 1.00 87.88 100 ARG A C 1
ATOM 766 O O . ARG A 1 100 ? -14.218 0.317 4.332 1.00 87.88 100 ARG A O 1
ATOM 773 N N . ARG A 1 101 ? -12.082 0.700 3.739 1.00 83.75 101 ARG A N 1
ATOM 774 C CA . ARG A 1 101 ? -11.995 -0.437 2.809 1.00 83.75 101 ARG A CA 1
ATOM 775 C C . ARG A 1 101 ? -12.068 -1.777 3.529 1.00 83.75 101 ARG A C 1
ATOM 777 O O . ARG A 1 101 ? -12.682 -2.696 2.997 1.00 83.75 101 ARG A O 1
ATOM 784 N N . LEU A 1 102 ? -11.441 -1.886 4.698 1.00 80.06 102 LEU A N 1
ATOM 785 C CA . LEU A 1 102 ? -11.492 -3.071 5.551 1.00 80.06 102 LEU A CA 1
ATOM 786 C C . LEU A 1 102 ? -12.911 -3.308 6.070 1.00 80.06 102 LEU A C 1
ATOM 788 O O . LEU A 1 102 ? -13.444 -4.380 5.806 1.00 80.06 102 LEU A O 1
ATOM 792 N N . ALA A 1 103 ? -13.550 -2.298 6.667 1.00 85.12 103 ALA A N 1
ATOM 793 C CA . ALA A 1 103 ? -14.935 -2.351 7.143 1.00 85.12 103 ALA A CA 1
ATOM 794 C C . ALA A 1 103 ? -15.894 -2.849 6.055 1.00 85.12 103 ALA A C 1
ATOM 796 O O . ALA A 1 103 ? -16.648 -3.797 6.256 1.00 85.12 103 ALA A O 1
ATOM 797 N N . SER A 1 104 ? -15.773 -2.285 4.848 1.00 84.50 104 SER A N 1
ATOM 798 C CA . SER A 1 104 ? -16.598 -2.673 3.695 1.00 84.50 104 SER A CA 1
ATOM 799 C C . SER A 1 104 ? -16.392 -4.126 3.250 1.00 84.50 104 SER A C 1
ATOM 801 O O . SER A 1 104 ? -17.249 -4.682 2.569 1.00 84.50 104 SER A O 1
ATOM 803 N N . ARG A 1 105 ? -15.234 -4.726 3.553 1.00 81.00 105 ARG A N 1
ATOM 804 C CA . ARG A 1 105 ? -14.841 -6.054 3.062 1.00 81.00 105 ARG A CA 1
ATOM 805 C C . ARG A 1 105 ? -15.016 -7.152 4.109 1.00 81.00 105 ARG A C 1
ATOM 807 O O . ARG A 1 105 ? -15.249 -8.289 3.722 1.00 81.00 105 ARG A O 1
ATOM 814 N N . THR A 1 106 ? -14.859 -6.833 5.394 1.00 81.31 106 THR A N 1
ATOM 815 C CA . THR A 1 106 ? -15.002 -7.790 6.504 1.00 81.31 106 THR A CA 1
ATOM 816 C C . THR A 1 106 ? -16.381 -7.740 7.154 1.00 81.31 106 THR A C 1
ATOM 818 O O . THR A 1 106 ? -16.758 -8.696 7.819 1.00 81.31 106 THR A O 1
ATOM 821 N N . GLY A 1 107 ? -17.133 -6.646 6.983 1.00 85.00 107 GLY A N 1
ATOM 822 C CA . GLY A 1 107 ? -18.387 -6.419 7.705 1.00 85.00 107 GLY A CA 1
ATOM 823 C C . GLY A 1 107 ? -18.189 -6.029 9.176 1.00 85.00 107 GLY A C 1
ATOM 824 O O . GLY A 1 107 ? -19.164 -5.955 9.918 1.00 85.00 107 GLY A O 1
ATOM 825 N N . THR A 1 108 ? -16.948 -5.777 9.604 1.00 89.25 108 THR A N 1
ATOM 826 C CA . THR A 1 108 ? -16.623 -5.302 10.956 1.00 89.25 108 THR A CA 1
ATOM 827 C C . THR A 1 108 ? -17.101 -3.862 11.135 1.00 89.25 108 THR A C 1
ATOM 829 O O . THR A 1 108 ? -16.767 -2.992 10.327 1.00 89.25 108 THR A O 1
ATOM 832 N N . GLY A 1 109 ? -17.856 -3.604 12.203 1.00 92.56 109 GLY A N 1
ATOM 833 C CA . GLY A 1 109 ? -18.234 -2.262 12.635 1.00 92.56 109 GLY A CA 1
ATOM 834 C C . GLY A 1 109 ? -17.075 -1.546 13.328 1.00 92.56 109 GLY A C 1
ATOM 835 O O . GLY A 1 109 ? -16.249 -2.172 13.990 1.00 92.56 109 GLY A O 1
ATOM 836 N N . PHE A 1 110 ? -17.010 -0.224 13.187 1.00 93.12 110 PHE A N 1
ATOM 837 C CA . PHE A 1 110 ? -15.981 0.600 13.817 1.00 93.12 110 PHE A CA 1
ATOM 838 C C . PHE A 1 110 ? -16.617 1.763 14.573 1.00 93.12 110 PHE A C 1
ATOM 840 O O . PHE A 1 110 ? -17.442 2.481 14.011 1.00 93.12 110 PHE A O 1
ATOM 847 N N . LEU A 1 111 ? -16.203 1.960 15.824 1.00 94.62 111 LEU A N 1
ATOM 848 C CA . LEU A 1 111 ? -16.523 3.133 16.635 1.00 94.62 111 LEU A CA 1
ATOM 849 C C . LEU A 1 111 ? -15.220 3.863 16.953 1.00 94.62 111 LEU A C 1
ATOM 851 O O . LEU A 1 111 ? -14.361 3.335 17.653 1.00 94.62 111 LEU A O 1
ATOM 855 N N . LEU A 1 112 ? -15.059 5.060 16.399 1.00 94.56 112 LEU A N 1
ATOM 856 C CA . LEU A 1 112 ? -13.808 5.808 16.456 1.00 94.56 112 LEU A CA 1
ATOM 857 C C . LEU A 1 112 ? -14.072 7.156 17.128 1.00 94.56 112 LEU A C 1
ATOM 859 O O . LEU A 1 112 ? -14.901 7.920 16.635 1.00 94.56 112 LEU A O 1
ATOM 863 N N . ALA A 1 113 ? -13.371 7.444 18.221 1.00 93.75 113 ALA A N 1
ATOM 864 C CA . ALA A 1 113 ? -13.359 8.760 18.849 1.00 93.75 113 ALA A CA 1
ATOM 865 C C . ALA A 1 113 ? -12.090 9.503 18.423 1.00 93.75 113 ALA A C 1
ATOM 867 O O . ALA A 1 113 ? -10.999 8.938 18.428 1.00 93.75 113 ALA A O 1
ATOM 868 N N . THR A 1 114 ? -12.221 10.753 17.990 1.00 93.19 114 THR A N 1
ATOM 869 C CA . THR A 1 114 ? -11.090 11.549 17.504 1.00 93.19 114 THR A CA 1
ATOM 870 C C . THR A 1 114 ? -11.369 13.036 17.671 1.00 93.19 114 THR A C 1
ATOM 872 O O . THR A 1 114 ? -12.517 13.467 17.615 1.00 93.19 114 THR A O 1
ATOM 875 N N . THR A 1 115 ? -10.308 13.820 17.835 1.00 90.44 115 THR A N 1
ATOM 876 C CA . THR A 1 115 ? -10.345 15.291 17.826 1.00 90.44 115 THR A CA 1
ATOM 877 C C . THR A 1 115 ? -10.016 15.869 16.444 1.00 90.44 115 THR A C 1
ATOM 879 O O . THR A 1 115 ? -9.836 17.076 16.295 1.00 90.44 115 THR A O 1
ATOM 882 N N . HIS A 1 116 ? -9.909 15.012 15.424 1.00 91.31 116 HIS A N 1
ATOM 883 C CA . HIS A 1 116 ? -9.390 15.351 14.106 1.00 91.31 116 HIS A CA 1
ATOM 884 C C . HIS A 1 116 ? -10.427 15.132 13.001 1.00 91.31 116 HIS A C 1
ATOM 886 O O . HIS A 1 116 ? -10.886 14.014 12.770 1.00 91.31 116 HIS A O 1
ATOM 892 N N . GLU A 1 117 ? -10.763 16.196 12.271 1.00 90.19 117 GLU A N 1
ATOM 893 C CA . GLU A 1 117 ? -11.739 16.148 11.172 1.00 90.19 117 GLU A CA 1
ATOM 894 C C . GLU A 1 117 ? -11.096 15.945 9.786 1.00 90.19 117 GLU A C 1
ATOM 896 O O . GLU A 1 117 ? -11.780 15.578 8.827 1.00 90.19 117 GLU A O 1
ATOM 901 N N . ASP A 1 118 ? -9.773 16.106 9.659 1.00 90.38 118 ASP A N 1
ATOM 902 C CA . ASP A 1 118 ? -9.030 15.985 8.393 1.00 90.38 118 ASP A CA 1
ATOM 903 C C . ASP A 1 118 ? -9.098 14.582 7.768 1.00 90.38 118 ASP A C 1
ATOM 905 O O . ASP A 1 118 ? -8.866 14.414 6.567 1.00 90.38 118 ASP A O 1
ATOM 909 N N . ILE A 1 119 ? -9.475 13.578 8.561 1.00 91.44 119 ILE A N 1
ATOM 910 C CA . ILE A 1 119 ? -9.647 12.190 8.132 1.00 91.44 119 ILE A CA 1
ATOM 911 C C . ILE A 1 119 ? -11.056 11.863 7.620 1.00 91.44 119 ILE A C 1
ATOM 913 O O . ILE A 1 119 ? -11.243 10.804 7.020 1.00 91.44 119 ILE A O 1
ATOM 917 N N . LEU A 1 120 ? -12.056 12.733 7.821 1.00 90.81 120 LEU A N 1
ATOM 918 C CA . LEU A 1 120 ? -13.461 12.438 7.492 1.00 90.81 120 LEU A CA 1
ATOM 919 C C . LEU A 1 120 ? -13.662 12.125 6.004 1.00 90.81 120 LEU A C 1
ATOM 921 O O . LEU A 1 120 ? -14.435 11.231 5.648 1.00 90.81 120 LEU A O 1
ATOM 925 N N . THR A 1 121 ? -12.932 12.827 5.134 1.00 89.44 121 THR A N 1
ATOM 926 C CA . THR A 1 121 ? -12.984 12.628 3.679 1.00 89.44 121 THR A CA 1
ATOM 927 C C . THR A 1 121 ? -12.572 11.213 3.275 1.00 89.44 121 THR A C 1
ATOM 929 O O . THR A 1 121 ? -13.162 10.646 2.354 1.00 89.44 121 THR A O 1
ATOM 932 N N . ASP A 1 122 ? -11.592 10.639 3.971 1.00 89.44 122 ASP A N 1
ATOM 933 C CA . ASP A 1 122 ? -11.039 9.315 3.690 1.00 89.44 122 ASP A CA 1
ATOM 934 C C . ASP A 1 122 ? -11.767 8.201 4.430 1.00 89.44 122 ASP A C 1
ATOM 936 O O . ASP A 1 122 ? -12.057 7.157 3.837 1.00 89.44 122 ASP A O 1
ATOM 940 N N . LEU A 1 123 ? -12.094 8.448 5.702 1.00 90.50 123 LEU A N 1
ATOM 941 C CA . LEU A 1 123 ? -12.826 7.529 6.564 1.00 90.50 123 LEU A CA 1
ATOM 942 C C . LEU A 1 123 ? -14.231 7.266 6.024 1.00 90.50 123 LEU A C 1
ATOM 944 O O . LEU A 1 123 ? -14.697 6.132 6.080 1.00 90.50 123 LEU A O 1
ATOM 948 N N . GLN A 1 124 ? -14.889 8.302 5.491 1.00 90.81 124 GLN A N 1
ATOM 949 C CA . GLN A 1 124 ? -16.255 8.235 4.963 1.00 90.81 124 GLN A CA 1
ATOM 950 C C . GLN A 1 124 ? -17.198 7.511 5.945 1.00 90.81 124 GLN A C 1
ATOM 952 O O . GLN A 1 124 ? -17.742 6.457 5.597 1.00 90.81 124 GLN A O 1
ATOM 957 N N . PRO A 1 125 ? -17.338 8.020 7.186 1.00 92.50 125 PRO A N 1
ATOM 958 C CA . PRO A 1 125 ? -18.119 7.348 8.217 1.00 92.50 125 PRO A CA 1
ATOM 959 C C . PRO A 1 125 ? -19.596 7.300 7.822 1.00 92.50 125 PRO A C 1
ATOM 961 O O . PRO A 1 125 ? -20.119 8.263 7.269 1.00 92.50 125 PRO A O 1
ATOM 964 N N . ASP A 1 126 ? -20.291 6.205 8.131 1.00 92.44 126 ASP A N 1
ATOM 965 C CA . ASP A 1 126 ? -21.737 6.107 7.876 1.00 92.44 126 ASP A CA 1
ATOM 966 C C . ASP A 1 126 ? -22.543 6.986 8.860 1.00 92.44 126 ASP A C 1
ATOM 968 O O . ASP A 1 126 ? -23.625 7.482 8.533 1.00 92.44 126 ASP A O 1
ATOM 972 N N . LEU A 1 127 ? -21.982 7.232 10.050 1.00 93.69 127 LEU A N 1
ATOM 973 C CA . LEU A 1 127 ? -22.508 8.115 11.088 1.00 93.69 127 LEU A CA 1
ATOM 974 C C . LEU A 1 127 ? -21.367 8.956 11.677 1.00 93.69 127 LEU A C 1
ATOM 976 O O . LEU A 1 127 ? -20.377 8.402 12.148 1.00 93.69 127 LEU A O 1
ATOM 980 N N . HIS A 1 128 ? -21.520 10.277 11.673 1.00 94.75 128 HIS A N 1
ATOM 981 C CA . HIS A 1 128 ? -20.602 11.223 12.301 1.00 94.75 128 HIS A CA 1
ATOM 982 C C . HIS A 1 128 ? -21.338 11.986 13.405 1.00 94.75 128 HIS A C 1
ATOM 984 O O . HIS A 1 128 ? -22.372 12.607 13.151 1.00 94.75 128 HIS A O 1
ATOM 990 N N . ILE A 1 129 ? -20.818 11.907 14.628 1.00 94.50 129 ILE A N 1
ATOM 991 C CA . ILE A 1 129 ? -21.358 12.580 15.810 1.00 94.50 129 ILE A CA 1
ATOM 992 C C . ILE A 1 129 ? -20.331 13.622 16.243 1.00 94.50 129 ILE A C 1
ATOM 994 O O . ILE A 1 129 ? -19.203 13.262 16.565 1.00 94.50 129 ILE A O 1
ATOM 998 N N . ARG A 1 130 ? -20.727 14.895 16.247 1.00 93.75 130 ARG A N 1
ATOM 999 C CA . ARG A 1 130 ? -19.882 16.020 16.650 1.00 93.75 130 ARG A CA 1
ATOM 1000 C C . ARG A 1 130 ? -20.535 16.732 17.840 1.00 93.75 130 ARG A C 1
ATOM 1002 O O . ARG A 1 130 ? -21.562 17.385 17.639 1.00 93.75 130 ARG A O 1
ATOM 1009 N N . PRO A 1 131 ? -20.012 16.570 19.066 1.00 90.00 131 PRO A N 1
ATOM 1010 C CA . PRO A 1 131 ? -20.448 17.371 20.201 1.00 90.00 131 PRO A CA 1
ATOM 1011 C C . PRO A 1 131 ? -19.959 18.815 20.017 1.00 90.00 131 PRO A C 1
ATOM 1013 O O . PRO A 1 131 ? -18.787 19.050 19.726 1.00 90.00 131 PRO A O 1
ATOM 1016 N N . ASP A 1 132 ? -20.867 19.772 20.148 1.00 84.50 132 ASP A N 1
ATOM 1017 C CA . ASP A 1 132 ? -20.586 21.203 20.115 1.00 84.50 132 ASP A CA 1
ATOM 1018 C C . ASP A 1 132 ? -20.291 21.715 21.542 1.00 84.50 132 ASP A C 1
ATOM 1020 O O . ASP A 1 132 ? -20.696 21.118 22.543 1.00 84.50 132 ASP A O 1
ATOM 1024 N N . LEU A 1 133 ? -19.558 22.828 21.652 1.00 84.62 133 LEU A N 1
ATOM 1025 C CA . LEU A 1 133 ? -19.104 23.381 22.941 1.00 84.62 133 LEU A CA 1
ATOM 1026 C C . LEU A 1 133 ? -20.250 23.868 23.845 1.00 84.62 133 LEU A C 1
ATOM 1028 O O . LEU A 1 133 ? -20.063 24.021 25.048 1.00 84.62 133 LEU A O 1
ATOM 1032 N N . ASP A 1 134 ? -21.430 24.110 23.277 1.00 88.88 134 ASP A N 1
ATOM 1033 C CA . ASP A 1 134 ? -22.646 24.532 23.978 1.00 88.88 134 ASP A CA 1
ATOM 1034 C C . ASP A 1 134 ? -23.485 23.347 24.499 1.00 88.88 134 ASP A C 1
ATOM 1036 O O . ASP A 1 134 ? -24.619 23.528 24.943 1.00 88.88 134 ASP A O 1
ATOM 1040 N N . GLY A 1 135 ? -22.944 22.125 24.436 1.00 85.75 135 GLY A N 1
ATOM 1041 C CA . GLY A 1 135 ? -23.615 20.899 24.868 1.00 85.75 135 GLY A CA 1
ATOM 1042 C C . GLY A 1 135 ? -24.585 20.324 23.834 1.00 85.75 135 GLY A C 1
ATOM 1043 O O . GLY A 1 135 ? -25.192 19.278 24.080 1.00 85.75 135 GLY A O 1
ATOM 1044 N N . ARG A 1 136 ? -24.736 20.958 22.663 1.00 90.69 136 ARG A N 1
ATOM 1045 C CA . ARG A 1 136 ? -25.489 20.373 21.548 1.00 90.69 136 ARG A CA 1
ATOM 1046 C C . ARG A 1 136 ? -24.679 19.262 20.896 1.00 90.69 136 ARG A C 1
ATOM 1048 O O . ARG A 1 136 ? -23.462 19.190 21.008 1.00 90.69 136 ARG A O 1
ATOM 1055 N N . THR A 1 137 ? -25.364 18.350 20.216 1.00 92.75 137 THR A N 1
ATOM 1056 C CA . THR A 1 137 ? -24.712 17.287 19.450 1.00 92.75 137 THR A CA 1
ATOM 1057 C C . THR A 1 137 ? -25.245 17.296 18.032 1.00 92.75 137 THR A C 1
ATOM 1059 O O . THR A 1 137 ? -26.430 17.063 17.795 1.00 92.75 137 THR A O 1
ATOM 1062 N N . THR A 1 138 ? -24.353 17.536 17.078 1.00 92.94 138 THR A N 1
ATOM 1063 C CA . THR A 1 138 ? -24.659 17.426 15.658 1.00 92.94 138 THR A CA 1
ATOM 1064 C C . THR A 1 138 ? -24.481 15.972 15.220 1.00 92.94 138 THR A C 1
ATOM 1066 O O . THR A 1 138 ? -23.397 15.403 15.347 1.00 92.94 138 THR A O 1
ATOM 1069 N N . VAL A 1 139 ? -25.533 15.362 14.668 1.00 94.75 139 VAL A N 1
ATOM 1070 C CA . VAL A 1 139 ? -25.500 13.985 14.154 1.00 94.75 139 VAL A CA 1
ATOM 1071 C C . VAL A 1 139 ? -25.725 13.996 12.649 1.00 94.75 139 VAL A C 1
ATOM 1073 O O . VAL A 1 139 ? -26.793 14.373 12.175 1.00 94.75 139 VAL A O 1
ATOM 1076 N N . THR A 1 140 ? -24.730 13.544 11.889 1.00 93.62 140 THR A N 1
ATOM 1077 C CA . THR A 1 140 ? -24.793 13.476 10.424 1.00 93.62 140 THR A CA 1
ATOM 1078 C C . THR A 1 140 ? -24.726 12.027 9.959 1.00 93.62 140 THR A C 1
ATOM 1080 O O . THR A 1 140 ? -23.783 11.304 10.277 1.00 93.62 140 THR A O 1
ATOM 1083 N N . ARG A 1 141 ? -25.721 11.589 9.181 1.00 92.06 141 ARG A N 1
ATOM 1084 C CA . ARG A 1 141 ? -25.705 10.290 8.491 1.00 92.06 141 ARG A CA 1
ATOM 1085 C C . ARG A 1 141 ? -25.240 10.485 7.059 1.00 92.06 141 ARG A C 1
ATOM 1087 O O . ARG A 1 141 ? -25.783 11.321 6.339 1.00 92.06 141 ARG A O 1
ATOM 1094 N N . HIS A 1 142 ? -24.269 9.691 6.633 1.00 85.88 142 HIS A N 1
ATOM 1095 C CA . HIS A 1 142 ? -23.757 9.751 5.272 1.00 85.88 142 HIS A CA 1
ATOM 1096 C C . HIS A 1 142 ? -24.203 8.520 4.490 1.00 85.88 142 HIS A C 1
ATOM 1098 O O . HIS A 1 142 ? -24.061 7.385 4.939 1.00 85.88 142 HIS A O 1
ATOM 1104 N N . ALA A 1 143 ? -24.713 8.736 3.278 1.00 76.81 143 ALA A N 1
ATOM 1105 C CA . ALA A 1 143 ? -24.889 7.643 2.336 1.00 76.81 143 ALA A CA 1
ATOM 1106 C C . ALA A 1 143 ? -23.510 7.121 1.902 1.00 76.81 143 ALA A C 1
ATOM 1108 O O . ALA A 1 143 ? -22.629 7.912 1.545 1.00 76.81 143 ALA A O 1
ATOM 1109 N N . SER A 1 144 ? -23.339 5.797 1.890 1.00 67.06 144 SER A N 1
ATOM 1110 C CA . SER A 1 144 ? -22.099 5.167 1.436 1.00 67.06 144 SER A CA 1
ATOM 1111 C C . SER A 1 144 ? -21.814 5.557 -0.017 1.00 67.06 144 SER A C 1
ATOM 1113 O O . SER A 1 144 ? -22.541 5.188 -0.940 1.00 67.06 144 SER A O 1
ATOM 1115 N N . LYS A 1 145 ? -20.740 6.319 -0.230 1.00 66.75 145 LYS A N 1
ATOM 1116 C CA . LYS A 1 145 ? -20.172 6.597 -1.553 1.00 66.75 145 LYS A CA 1
ATOM 1117 C C . LYS A 1 145 ? -18.783 5.970 -1.608 1.00 66.75 145 LYS A C 1
ATOM 1119 O O . LYS A 1 145 ? -18.086 5.919 -0.605 1.00 66.75 145 LYS A O 1
ATOM 1124 N N . LYS A 1 146 ? -18.356 5.488 -2.776 1.00 63.72 146 LYS A N 1
ATOM 1125 C CA . LYS A 1 146 ? -16.954 5.101 -3.000 1.00 63.72 146 LYS A CA 1
ATOM 1126 C C . LYS A 1 146 ? -16.182 6.333 -3.467 1.00 63.72 146 LYS A C 1
ATOM 1128 O O . LYS A 1 146 ? -16.023 6.522 -4.671 1.00 63.72 146 LYS A O 1
ATOM 1133 N N . LYS A 1 147 ? -15.741 7.201 -2.550 1.00 66.25 147 LYS A N 1
ATOM 1134 C CA . LYS A 1 147 ? -14.831 8.297 -2.928 1.00 66.25 147 LYS A CA 1
ATOM 1135 C C . LYS A 1 147 ? -13.395 7.789 -3.083 1.00 66.25 147 LYS A C 1
ATOM 1137 O O . LYS A 1 147 ? -12.995 6.802 -2.461 1.00 66.25 147 LYS A O 1
ATOM 1142 N N . ARG A 1 148 ? -12.635 8.467 -3.948 1.00 70.00 148 ARG A N 1
ATOM 1143 C CA . ARG A 1 148 ? -11.184 8.288 -4.087 1.00 70.00 148 ARG A CA 1
ATOM 1144 C C . ARG A 1 148 ? -10.468 8.803 -2.839 1.00 70.00 148 ARG A C 1
ATOM 1146 O O . ARG A 1 148 ? -10.980 9.688 -2.165 1.00 70.00 148 ARG A O 1
ATOM 1153 N N . PHE A 1 149 ? -9.289 8.245 -2.580 1.00 78.06 149 PHE A N 1
ATOM 1154 C CA . PHE A 1 149 ? -8.397 8.685 -1.512 1.00 78.06 149 PHE A CA 1
ATOM 1155 C C . PHE A 1 149 ? -8.059 10.178 -1.653 1.00 78.06 149 PHE A C 1
ATOM 1157 O O . PHE A 1 149 ? -7.737 10.621 -2.758 1.00 78.06 149 PHE A O 1
ATOM 1164 N N . SER A 1 150 ? -8.144 10.943 -0.565 1.00 76.94 150 SER A N 1
ATOM 1165 C CA . SER A 1 150 ? -8.038 12.406 -0.562 1.00 76.94 150 SER A CA 1
ATOM 1166 C C . SER A 1 150 ? -6.691 12.888 -1.103 1.00 76.94 150 SER A C 1
ATOM 1168 O O . SER A 1 150 ? -6.663 13.685 -2.042 1.00 76.94 150 SER A O 1
ATOM 1170 N N . LEU A 1 151 ? -5.583 12.307 -0.636 1.00 74.88 151 LEU A N 1
ATOM 1171 C CA . LEU A 1 151 ? -4.233 12.695 -1.051 1.00 74.88 151 LEU A CA 1
ATOM 1172 C C . LEU A 1 151 ? -3.884 12.289 -2.489 1.00 74.88 151 LEU A C 1
ATOM 1174 O O . LEU A 1 151 ? -2.809 12.605 -2.983 1.00 74.88 151 LEU A O 1
ATOM 1178 N N . ALA A 1 152 ? -4.769 11.592 -3.206 1.00 75.38 152 ALA A N 1
ATOM 1179 C CA . ALA A 1 152 ? -4.543 11.344 -4.625 1.00 75.38 152 ALA A CA 1
ATOM 1180 C C . ALA A 1 152 ? -4.692 12.621 -5.481 1.00 75.38 152 ALA A C 1
ATOM 1182 O O . ALA A 1 152 ? -4.182 12.646 -6.598 1.00 75.38 152 ALA A O 1
ATOM 1183 N N . HIS A 1 153 ? -5.377 13.667 -4.995 1.00 77.25 153 HIS A N 1
ATOM 1184 C CA . HIS A 1 153 ? -5.662 14.875 -5.785 1.00 77.25 153 HIS A CA 1
ATOM 1185 C C . HIS A 1 153 ? -4.428 15.768 -6.005 1.00 77.25 153 HIS A C 1
ATOM 1187 O O . HIS A 1 153 ? -4.339 16.405 -7.050 1.00 77.25 153 HIS A O 1
ATOM 1193 N N . GLY A 1 154 ? -3.459 15.767 -5.081 1.00 81.25 154 GLY A N 1
ATOM 1194 C CA . GLY A 1 154 ? -2.183 16.489 -5.220 1.00 81.25 154 GLY A CA 1
ATOM 1195 C C . GLY A 1 154 ? -1.103 15.702 -5.971 1.00 81.25 154 GLY A C 1
ATOM 1196 O O . GLY A 1 154 ? 0.025 16.175 -6.140 1.00 81.25 154 GLY A O 1
ATOM 1197 N N . CYS A 1 155 ? -1.415 14.477 -6.407 1.00 89.25 155 CYS A N 1
ATOM 1198 C CA . CYS A 1 155 ? -0.431 13.604 -7.023 1.00 89.25 155 CYS A CA 1
ATOM 1199 C C . CYS A 1 155 ? -0.212 13.909 -8.506 1.00 89.25 155 CYS A C 1
ATOM 1201 O O . CYS A 1 155 ? -1.136 13.833 -9.314 1.00 89.25 155 CYS A O 1
ATOM 1203 N N . HIS A 1 156 ? 1.046 14.119 -8.889 1.00 92.31 156 HIS A N 1
ATOM 1204 C CA . HIS A 1 156 ? 1.445 14.221 -10.291 1.00 92.31 156 HIS A CA 1
ATOM 1205 C C . HIS A 1 156 ? 2.757 13.477 -10.555 1.00 92.31 156 HIS A C 1
ATOM 1207 O O . HIS A 1 156 ? 3.500 13.130 -9.636 1.00 92.31 156 HIS A O 1
ATOM 1213 N N . ILE A 1 157 ? 3.021 13.168 -11.825 1.00 95.12 157 ILE A N 1
ATOM 1214 C CA . ILE A 1 157 ? 4.159 12.339 -12.227 1.00 95.12 157 ILE A CA 1
ATOM 1215 C C . ILE A 1 157 ? 5.072 13.132 -13.144 1.00 95.12 157 ILE A C 1
ATOM 1217 O O . ILE A 1 157 ? 4.619 13.706 -14.131 1.00 95.12 157 ILE A O 1
ATOM 1221 N N . THR A 1 158 ? 6.369 13.098 -12.854 1.00 96.25 158 THR A N 1
ATOM 1222 C CA . THR A 1 158 ? 7.399 13.682 -13.716 1.00 96.25 158 THR A CA 1
ATOM 1223 C C . THR A 1 158 ? 8.419 12.632 -14.138 1.00 96.25 158 THR A C 1
ATOM 1225 O O . THR A 1 158 ? 8.473 11.516 -13.607 1.00 96.25 158 THR A O 1
ATOM 1228 N N . ARG A 1 159 ? 9.238 12.971 -15.137 1.00 96.50 159 ARG A N 1
ATOM 1229 C CA . ARG A 1 159 ? 10.364 12.131 -15.547 1.00 96.50 159 ARG A CA 1
ATOM 1230 C C . ARG A 1 159 ? 11.453 12.187 -14.480 1.00 96.50 159 ARG A C 1
ATOM 1232 O O . ARG A 1 159 ? 11.791 13.259 -13.996 1.00 96.50 159 ARG A O 1
ATOM 1239 N N . ALA A 1 160 ? 12.010 11.028 -14.155 1.00 95.62 160 ALA A N 1
ATOM 1240 C CA . ALA A 1 160 ? 13.086 10.896 -13.186 1.00 95.62 160 ALA A CA 1
ATOM 1241 C C . ALA A 1 160 ? 14.400 10.513 -13.859 1.00 95.62 160 ALA A C 1
ATOM 1243 O O . ALA A 1 160 ? 14.445 10.031 -14.996 1.00 95.62 160 ALA A O 1
ATOM 1244 N N . THR A 1 161 ? 15.473 10.665 -13.105 1.00 93.81 161 THR A N 1
ATOM 1245 C CA . THR A 1 161 ? 16.836 10.340 -13.492 1.00 93.81 161 THR A CA 1
ATOM 1246 C C . THR A 1 161 ? 17.466 9.385 -12.482 1.00 93.81 161 THR A C 1
ATOM 1248 O O . THR A 1 161 ? 16.889 9.000 -11.464 1.00 93.81 161 THR A O 1
ATOM 1251 N N . ARG A 1 162 ? 18.707 8.979 -12.759 1.00 91.62 162 ARG A N 1
ATOM 1252 C CA . ARG A 1 162 ? 19.495 8.189 -11.810 1.00 91.62 162 ARG A CA 1
ATOM 1253 C C . ARG A 1 162 ? 19.817 8.968 -10.526 1.00 91.62 162 ARG A C 1
ATOM 1255 O O . ARG A 1 162 ? 20.029 8.325 -9.500 1.00 91.62 162 ARG A O 1
ATOM 1262 N N . ALA A 1 163 ? 19.853 10.302 -10.579 1.00 92.75 163 ALA A N 1
ATOM 1263 C CA . ALA A 1 163 ? 20.192 11.154 -9.441 1.00 92.75 163 ALA A CA 1
ATOM 1264 C C . ALA A 1 163 ? 19.108 11.157 -8.350 1.00 92.75 163 ALA A C 1
ATOM 1266 O O . ALA A 1 163 ? 19.424 11.396 -7.192 1.00 92.75 163 ALA A O 1
ATOM 1267 N N . ASP A 1 164 ? 17.867 10.802 -8.693 1.00 93.50 164 ASP A N 1
ATOM 1268 C CA . ASP A 1 164 ? 16.744 10.758 -7.747 1.00 93.50 164 ASP A CA 1
ATOM 1269 C C . ASP A 1 164 ? 16.745 9.484 -6.885 1.00 93.50 164 ASP A C 1
ATOM 1271 O O . ASP A 1 164 ? 16.165 9.426 -5.799 1.00 93.50 164 ASP A O 1
ATOM 1275 N N . TRP A 1 165 ? 17.416 8.427 -7.352 1.00 92.75 165 TRP A N 1
ATOM 1276 C CA . TRP A 1 165 ? 17.400 7.119 -6.700 1.00 92.75 165 TRP A CA 1
ATOM 1277 C C . TRP A 1 165 ? 17.941 7.103 -5.256 1.00 92.75 165 TRP A C 1
ATOM 1279 O O . TRP A 1 165 ? 17.305 6.457 -4.419 1.00 92.75 165 TRP A O 1
ATOM 1289 N N . PRO A 1 166 ? 19.055 7.780 -4.905 1.00 91.62 166 PRO A N 1
ATOM 1290 C CA . PRO A 1 166 ? 19.582 7.786 -3.540 1.00 91.62 166 PRO A CA 1
ATOM 1291 C C . PRO A 1 166 ? 18.568 8.235 -2.482 1.00 91.62 166 PRO A C 1
ATOM 1293 O O . PRO A 1 166 ? 18.568 7.681 -1.383 1.00 91.62 166 PRO A O 1
ATOM 1296 N N . TYR A 1 167 ? 17.664 9.167 -2.814 1.00 90.19 167 TYR A N 1
ATOM 1297 C CA . TYR A 1 167 ? 16.611 9.605 -1.896 1.00 90.19 167 TYR A CA 1
ATOM 1298 C C . TYR A 1 167 ? 15.709 8.432 -1.483 1.00 90.19 167 TYR A C 1
ATOM 1300 O O . TYR A 1 167 ? 15.497 8.206 -0.290 1.00 90.19 167 TYR A O 1
ATOM 1308 N N . PHE A 1 168 ? 15.267 7.630 -2.458 1.00 91.25 168 PHE A N 1
ATOM 1309 C CA . PHE A 1 168 ? 14.347 6.507 -2.257 1.00 91.25 168 PHE A CA 1
ATOM 1310 C C . PHE A 1 168 ? 15.016 5.193 -1.853 1.00 91.25 168 PHE A C 1
ATOM 1312 O O . PHE A 1 168 ? 14.358 4.324 -1.276 1.00 91.25 168 PHE A O 1
ATOM 1319 N N . ALA A 1 169 ? 16.308 5.029 -2.148 1.00 86.88 169 ALA A N 1
ATOM 1320 C CA . ALA A 1 169 ? 17.043 3.788 -1.924 1.00 86.88 169 ALA A CA 1
ATOM 1321 C C . ALA A 1 169 ? 16.947 3.304 -0.469 1.00 86.88 169 ALA A C 1
ATOM 1323 O O . ALA A 1 169 ? 16.817 2.104 -0.240 1.00 86.88 169 ALA A O 1
ATOM 1324 N N . ARG A 1 170 ? 16.901 4.237 0.495 1.00 83.50 170 ARG A N 1
ATOM 1325 C CA . ARG A 1 170 ? 16.767 3.958 1.936 1.00 83.50 170 ARG A CA 1
ATOM 1326 C C . ARG A 1 170 ? 15.523 3.143 2.309 1.00 83.50 170 ARG A C 1
ATOM 1328 O O . ARG A 1 170 ? 15.527 2.453 3.321 1.00 83.50 170 ARG A O 1
ATOM 1335 N N . TRP A 1 171 ? 14.463 3.212 1.503 1.00 81.00 171 TRP A N 1
ATOM 1336 C CA . TRP A 1 171 ? 13.217 2.474 1.732 1.00 81.00 171 TRP A CA 1
ATOM 1337 C C . TRP A 1 171 ? 13.082 1.238 0.842 1.00 81.00 171 TRP A C 1
ATOM 1339 O O . TRP A 1 171 ? 12.003 0.644 0.773 1.00 81.00 171 TRP A O 1
ATOM 1349 N N . HIS A 1 172 ? 14.147 0.857 0.134 1.00 79.50 172 HIS A N 1
ATOM 1350 C CA . HIS A 1 172 ? 14.158 -0.305 -0.733 1.00 79.50 172 HIS A CA 1
ATOM 1351 C C . HIS A 1 172 ? 14.927 -1.472 -0.101 1.00 79.50 172 HIS A C 1
ATOM 1353 O O . HIS A 1 172 ? 16.093 -1.364 0.250 1.00 79.50 172 HIS A O 1
ATOM 1359 N N . TYR A 1 173 ? 14.285 -2.638 -0.029 1.00 65.56 173 TYR A N 1
ATOM 1360 C CA . TYR A 1 173 ? 14.798 -3.816 0.683 1.00 65.56 173 TYR A CA 1
ATOM 1361 C C . TYR A 1 173 ? 15.948 -4.559 -0.025 1.00 65.56 173 TYR A C 1
ATOM 1363 O O . TYR A 1 173 ? 16.613 -5.397 0.580 1.00 65.56 173 TYR A O 1
ATOM 1371 N N . ARG A 1 174 ? 16.180 -4.317 -1.325 1.00 66.94 174 ARG A N 1
ATOM 1372 C CA . ARG A 1 174 ? 17.319 -4.908 -2.064 1.00 66.94 174 ARG A CA 1
ATOM 1373 C C . ARG A 1 174 ? 18.450 -3.902 -2.185 1.00 66.94 174 ARG A C 1
ATOM 1375 O O . ARG A 1 174 ? 18.224 -2.704 -2.086 1.00 66.94 174 ARG A O 1
ATOM 1382 N N . SER A 1 175 ? 19.621 -4.418 -2.567 1.00 69.75 175 SER A N 1
ATOM 1383 C CA . SER A 1 175 ? 20.802 -3.630 -2.933 1.00 69.75 175 SER A CA 1
ATOM 1384 C C . SER A 1 175 ? 20.449 -2.325 -3.650 1.00 69.75 175 SER A C 1
ATOM 1386 O O . SER A 1 175 ? 19.697 -2.326 -4.630 1.00 69.75 175 SER A O 1
ATOM 1388 N N . HIS A 1 176 ? 21.068 -1.240 -3.186 1.00 79.19 176 HIS A N 1
ATOM 1389 C CA . HIS A 1 176 ? 20.937 0.090 -3.772 1.00 79.19 176 HIS A CA 1
ATOM 1390 C C . HIS A 1 176 ? 21.582 0.181 -5.168 1.00 79.19 176 HIS A C 1
ATOM 1392 O O . HIS A 1 176 ? 21.435 1.192 -5.848 1.00 79.19 176 HIS A O 1
ATOM 1398 N N . ARG A 1 177 ? 22.271 -0.870 -5.639 1.00 78.75 177 ARG A N 1
ATOM 1399 C CA . ARG A 1 177 ? 22.748 -0.953 -7.023 1.00 78.75 177 ARG A CA 1
ATOM 1400 C C . ARG A 1 177 ? 21.580 -1.265 -7.959 1.00 78.75 177 ARG A C 1
ATOM 1402 O O . AR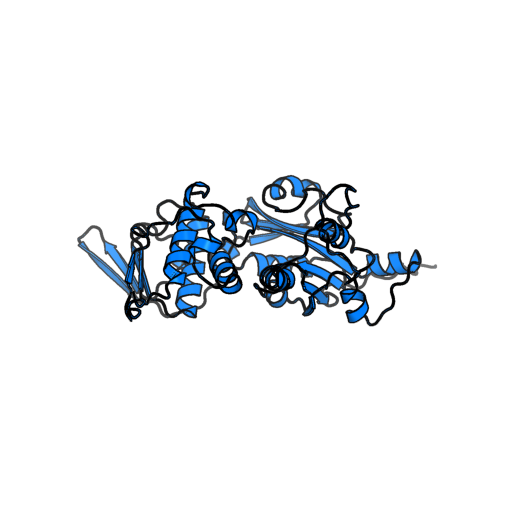G A 1 177 ? 20.903 -2.287 -7.821 1.00 78.75 177 ARG A O 1
ATOM 1409 N N . ILE A 1 178 ? 21.386 -0.393 -8.939 1.00 83.81 178 ILE A N 1
ATOM 1410 C CA . ILE A 1 178 ? 20.416 -0.566 -10.021 1.00 83.81 178 ILE A CA 1
ATOM 1411 C C . ILE A 1 178 ? 21.136 -0.970 -11.309 1.00 83.81 178 ILE A C 1
ATOM 1413 O O . ILE A 1 178 ? 22.303 -0.623 -11.508 1.00 83.81 178 ILE A O 1
ATOM 1417 N N . GLY A 1 179 ? 20.434 -1.713 -12.168 1.00 81.75 179 GLY A N 1
ATOM 1418 C CA . GLY A 1 179 ? 20.918 -2.048 -13.507 1.00 81.75 179 GLY A CA 1
ATOM 1419 C C . GLY A 1 179 ? 21.063 -0.810 -14.396 1.00 81.75 179 GLY A C 1
ATOM 1420 O O . GLY A 1 179 ? 20.954 0.332 -13.940 1.00 81.75 179 GLY A O 1
ATOM 1421 N N . ILE A 1 180 ? 21.289 -1.033 -15.689 1.00 88.31 180 ILE A N 1
ATOM 1422 C CA . ILE A 1 180 ? 21.315 0.057 -16.669 1.00 88.31 180 ILE A CA 1
ATOM 1423 C C . ILE A 1 180 ? 19.919 0.684 -16.703 1.00 88.31 180 ILE A C 1
ATOM 1425 O O . ILE A 1 180 ? 18.954 0.025 -17.095 1.00 88.31 180 ILE A O 1
ATOM 1429 N N . LEU A 1 181 ? 19.813 1.930 -16.238 1.00 93.00 181 LEU A N 1
ATOM 1430 C CA . LEU A 1 181 ? 18.559 2.672 -16.210 1.00 93.00 181 LEU A CA 1
ATOM 1431 C C . LEU A 1 181 ? 18.191 3.080 -17.638 1.00 93.00 181 LEU A C 1
ATOM 1433 O O . LEU A 1 181 ? 19.024 3.613 -18.367 1.00 93.00 181 LEU A O 1
ATOM 1437 N N . ARG A 1 182 ? 16.954 2.795 -18.038 1.00 94.50 182 ARG A N 1
ATOM 1438 C CA . ARG A 1 182 ? 16.420 3.087 -19.375 1.00 94.50 182 ARG A CA 1
ATOM 1439 C C . ARG A 1 182 ? 15.351 4.168 -19.319 1.00 94.50 182 ARG A C 1
ATOM 1441 O O . ARG A 1 182 ? 15.301 5.023 -20.195 1.00 94.50 182 ARG A O 1
ATOM 1448 N N . PHE A 1 183 ? 14.536 4.143 -18.271 1.00 96.19 183 PHE A N 1
ATOM 1449 C CA . PHE A 1 183 ? 13.492 5.123 -18.015 1.00 96.19 183 PHE A CA 1
ATOM 1450 C C . PHE A 1 183 ? 13.173 5.162 -16.520 1.00 96.19 183 PHE A C 1
ATOM 1452 O O . PHE A 1 183 ? 13.395 4.182 -15.805 1.00 96.19 183 PHE A O 1
ATOM 1459 N N . ALA A 1 184 ? 12.685 6.294 -16.034 1.00 97.25 184 ALA A N 1
ATOM 1460 C CA . ALA A 1 184 ? 12.256 6.433 -14.656 1.00 97.25 184 ALA A CA 1
ATOM 1461 C C . ALA A 1 184 ? 11.220 7.547 -14.529 1.00 97.25 184 ALA A C 1
ATOM 1463 O O . ALA A 1 184 ? 11.209 8.494 -15.318 1.00 97.25 184 ALA A O 1
ATOM 1464 N N . THR A 1 185 ? 10.376 7.436 -13.511 1.00 98.00 185 THR A N 1
ATOM 1465 C CA . THR A 1 185 ? 9.366 8.445 -13.179 1.00 98.00 185 THR A CA 1
ATOM 1466 C C . THR A 1 185 ? 9.333 8.687 -11.682 1.00 98.00 185 THR A C 1
ATOM 1468 O O . THR A 1 185 ? 9.472 7.730 -10.914 1.00 98.00 185 THR A O 1
ATOM 1471 N N . LEU A 1 186 ? 9.081 9.929 -11.287 1.00 97.25 186 LEU A N 1
ATOM 1472 C CA . LEU A 1 186 ? 8.831 10.332 -9.910 1.00 97.25 186 LEU A CA 1
ATOM 1473 C C . LEU A 1 186 ? 7.347 10.592 -9.715 1.00 97.25 186 LEU A C 1
ATOM 1475 O O . LEU A 1 186 ? 6.705 11.183 -10.578 1.00 97.25 186 LEU A O 1
ATOM 1479 N N . LEU A 1 187 ? 6.830 10.159 -8.574 1.00 95.94 187 LEU A N 1
ATOM 1480 C CA . LEU A 1 187 ? 5.539 10.576 -8.059 1.00 95.94 187 LEU A CA 1
ATOM 1481 C C . LEU A 1 187 ? 5.771 11.709 -7.071 1.00 95.94 187 LEU A C 1
ATOM 1483 O O . LEU A 1 187 ? 6.519 11.538 -6.106 1.00 95.94 187 LEU A O 1
ATOM 1487 N N . TRP A 1 188 ? 5.084 12.813 -7.290 1.00 93.62 188 TRP A N 1
ATOM 1488 C CA . TRP A 1 188 ? 5.054 13.962 -6.403 1.00 93.62 188 TRP A CA 1
ATOM 1489 C C . TRP A 1 188 ? 3.698 14.041 -5.732 1.00 93.62 188 TRP A C 1
ATOM 1491 O O . TRP A 1 188 ? 2.697 13.644 -6.323 1.00 93.62 188 TRP A O 1
ATOM 1501 N N . HIS A 1 189 ? 3.681 14.551 -4.512 1.00 90.75 189 HIS A N 1
ATOM 1502 C CA . HIS A 1 189 ? 2.501 15.139 -3.906 1.00 90.75 189 HIS A CA 1
ATOM 1503 C C . HIS A 1 189 ? 2.843 16.589 -3.601 1.00 90.75 189 HIS A C 1
ATOM 1505 O O . HIS A 1 189 ? 3.764 16.844 -2.819 1.00 90.75 189 HIS A O 1
ATOM 1511 N N . ASP A 1 190 ? 2.162 17.516 -4.267 1.00 88.12 190 ASP A N 1
ATOM 1512 C CA . ASP A 1 190 ? 2.526 18.933 -4.285 1.00 88.12 190 ASP A CA 1
ATOM 1513 C C . ASP A 1 190 ? 4.018 19.109 -4.623 1.00 88.12 190 ASP A C 1
ATOM 1515 O O . ASP A 1 190 ? 4.444 18.808 -5.735 1.00 88.12 190 ASP A O 1
ATOM 1519 N N . THR A 1 191 ? 4.846 19.527 -3.666 1.00 89.81 191 THR A N 1
ATOM 1520 C CA . THR A 1 191 ? 6.291 19.745 -3.843 1.00 89.81 191 THR A CA 1
ATOM 1521 C C . THR A 1 191 ? 7.166 18.613 -3.302 1.00 89.81 191 THR A C 1
ATOM 1523 O O . THR A 1 191 ? 8.390 18.681 -3.398 1.00 89.81 191 THR A O 1
ATOM 1526 N N . THR A 1 192 ? 6.576 17.559 -2.732 1.00 90.75 192 THR A N 1
ATOM 1527 C CA . THR A 1 192 ? 7.318 16.481 -2.065 1.00 90.75 192 THR A CA 1
ATOM 1528 C C . THR A 1 192 ? 7.378 15.223 -2.936 1.00 90.75 192 THR A C 1
ATOM 1530 O O . THR A 1 192 ? 6.335 14.725 -3.369 1.00 90.75 192 THR A O 1
ATOM 1533 N N . PRO A 1 193 ? 8.567 14.638 -3.173 1.00 93.75 193 PRO A N 1
ATOM 1534 C CA . PRO A 1 193 ? 8.694 13.393 -3.918 1.00 93.75 193 PRO A CA 1
ATOM 1535 C C . PRO A 1 193 ? 8.291 12.200 -3.034 1.00 93.75 193 PRO A C 1
ATOM 1537 O O . PRO A 1 193 ? 8.953 11.867 -2.052 1.00 93.75 193 PRO A O 1
ATOM 1540 N N . VAL A 1 194 ? 7.203 11.520 -3.395 1.00 92.38 194 VAL A N 1
ATOM 1541 C CA . VAL A 1 194 ? 6.587 10.444 -2.593 1.00 92.38 194 VAL A CA 1
ATOM 1542 C C . VAL A 1 194 ? 6.732 9.055 -3.213 1.00 92.38 194 VAL A C 1
ATOM 1544 O O . VAL A 1 194 ? 6.459 8.049 -2.552 1.00 92.38 194 VAL A O 1
ATOM 1547 N N . GLY A 1 195 ? 7.212 8.949 -4.454 1.00 94.50 195 GLY A N 1
ATOM 1548 C CA . GLY A 1 195 ? 7.491 7.653 -5.065 1.00 94.50 195 GLY A CA 1
ATOM 1549 C C . GLY A 1 195 ? 8.399 7.695 -6.287 1.00 94.50 195 GLY A C 1
ATOM 1550 O O . GLY A 1 195 ? 8.580 8.734 -6.910 1.00 94.50 195 GLY A O 1
ATOM 1551 N N . ILE A 1 196 ? 8.956 6.540 -6.651 1.00 96.50 196 ILE A N 1
ATOM 1552 C CA . ILE A 1 196 ? 9.786 6.367 -7.847 1.00 96.50 196 ILE A CA 1
ATOM 1553 C C . ILE A 1 196 ? 9.531 5.005 -8.505 1.00 96.50 196 ILE A C 1
ATOM 1555 O O . ILE A 1 196 ? 9.441 3.976 -7.825 1.00 96.50 196 ILE A O 1
ATOM 1559 N N . CYS A 1 197 ? 9.449 4.994 -9.836 1.00 96.94 197 CYS A N 1
ATOM 1560 C CA . CYS A 1 197 ? 9.490 3.782 -10.656 1.00 96.94 197 CYS A CA 1
ATOM 1561 C C . CYS A 1 197 ? 10.766 3.782 -11.496 1.00 96.94 197 CYS A C 1
ATOM 1563 O O . CYS A 1 197 ? 11.045 4.759 -12.191 1.00 96.94 197 CYS A O 1
ATOM 1565 N N . LEU A 1 198 ? 11.521 2.681 -11.465 1.00 95.88 198 LEU A N 1
ATOM 1566 C CA . LEU A 1 198 ? 12.726 2.504 -12.276 1.00 95.88 198 LEU A CA 1
ATOM 1567 C C . LEU A 1 198 ? 12.534 1.389 -13.300 1.00 95.88 198 LEU A C 1
ATOM 1569 O O . LEU A 1 198 ? 12.248 0.241 -12.948 1.00 95.88 198 LEU A O 1
ATOM 1573 N N . PHE A 1 199 ? 12.789 1.728 -14.557 1.00 96.00 199 PHE A N 1
ATOM 1574 C CA . PHE A 1 199 ? 12.757 0.822 -15.691 1.00 96.00 199 PHE A CA 1
ATOM 1575 C C . PHE A 1 199 ? 14.190 0.600 -16.175 1.00 96.00 199 PHE A C 1
ATOM 1577 O O . PHE A 1 199 ? 14.875 1.527 -16.615 1.00 96.00 199 PHE A O 1
ATOM 1584 N N . THR A 1 200 ? 14.679 -0.629 -16.052 1.00 93.12 200 THR A N 1
ATOM 1585 C CA . THR A 1 200 ? 16.059 -1.007 -16.383 1.00 93.12 200 THR A CA 1
ATOM 1586 C C . THR A 1 200 ? 16.101 -1.990 -17.542 1.00 93.12 200 THR A C 1
ATOM 1588 O O . THR A 1 200 ? 15.088 -2.605 -17.877 1.00 93.12 200 THR A O 1
ATOM 1591 N N . SER A 1 201 ? 17.283 -2.193 -18.124 1.00 88.56 201 SER A N 1
ATOM 1592 C CA . SER A 1 201 ? 17.488 -3.256 -19.112 1.00 88.56 201 SER A CA 1
ATOM 1593 C C . SER A 1 201 ? 17.029 -4.610 -18.568 1.00 88.56 201 SER A C 1
ATOM 1595 O O . SER A 1 201 ? 17.354 -4.984 -17.436 1.00 88.56 201 SER A O 1
ATOM 1597 N N . ALA A 1 202 ? 16.264 -5.330 -19.385 1.00 82.31 202 ALA A N 1
ATOM 1598 C CA . ALA A 1 202 ? 15.749 -6.648 -19.057 1.00 82.31 202 ALA A CA 1
ATOM 1599 C C . ALA A 1 202 ? 16.888 -7.683 -18.963 1.00 82.31 202 ALA A C 1
ATOM 1601 O O . ALA A 1 202 ? 17.801 -7.676 -19.797 1.00 82.31 202 ALA A O 1
ATOM 1602 N N . PRO A 1 203 ? 16.857 -8.608 -17.987 1.00 78.25 203 PRO A N 1
ATOM 1603 C CA . PRO A 1 203 ? 17.841 -9.681 -17.904 1.00 78.25 203 PRO A CA 1
ATOM 1604 C C . PRO A 1 203 ? 17.766 -10.588 -19.139 1.00 78.25 203 PRO A C 1
ATOM 1606 O O . PRO A 1 203 ? 16.698 -10.798 -19.722 1.00 78.25 203 PRO A O 1
ATOM 1609 N N . HIS A 1 204 ? 18.910 -11.151 -19.541 1.00 67.69 204 HIS A N 1
ATOM 1610 C CA . HIS A 1 204 ? 19.032 -11.803 -20.846 1.00 67.69 204 HIS A CA 1
ATOM 1611 C C . HIS A 1 204 ? 18.218 -13.091 -20.992 1.00 67.69 204 HIS A C 1
ATOM 1613 O O . HIS A 1 204 ? 17.628 -13.323 -22.049 1.00 67.69 204 HIS A O 1
ATOM 1619 N N . ALA A 1 205 ? 18.146 -13.892 -19.933 1.00 68.69 205 ALA A N 1
ATOM 1620 C CA . ALA A 1 205 ? 17.469 -15.178 -19.932 1.00 68.69 205 ALA A CA 1
ATOM 1621 C C . ALA A 1 205 ? 16.358 -15.183 -18.878 1.00 68.69 205 ALA A C 1
ATOM 1623 O O . ALA A 1 205 ? 16.629 -15.210 -17.680 1.00 68.69 205 ALA A O 1
ATOM 1624 N N . LEU A 1 206 ? 15.106 -15.159 -19.339 1.00 76.50 206 LEU A N 1
ATOM 1625 C CA . LEU A 1 206 ? 13.926 -15.395 -18.512 1.00 76.50 206 LEU A CA 1
ATOM 1626 C C . LEU A 1 206 ? 13.041 -16.425 -19.202 1.00 76.50 206 LEU A C 1
ATOM 1628 O O . LEU A 1 206 ? 12.473 -16.161 -20.261 1.00 76.50 206 LEU A O 1
ATOM 1632 N N . THR A 1 207 ? 12.912 -17.597 -18.584 1.00 77.25 207 THR A N 1
ATOM 1633 C CA . THR A 1 207 ? 12.132 -18.718 -19.124 1.00 77.25 207 THR A CA 1
ATOM 1634 C C . THR A 1 207 ? 10.674 -18.332 -19.367 1.00 77.25 207 THR A C 1
ATOM 1636 O O . THR A 1 207 ? 10.118 -18.666 -20.408 1.00 77.25 207 THR A O 1
ATOM 1639 N N . MET A 1 208 ? 10.070 -17.564 -18.453 1.00 82.81 208 MET A N 1
ATOM 1640 C CA . MET A 1 208 ? 8.668 -17.142 -18.574 1.00 82.81 208 MET A CA 1
ATOM 1641 C C . MET A 1 208 ? 8.436 -16.171 -19.732 1.00 82.81 208 MET A C 1
ATOM 1643 O O . MET A 1 208 ? 7.440 -16.300 -20.436 1.00 82.81 208 MET A O 1
ATOM 1647 N N . ARG A 1 209 ? 9.390 -15.272 -20.001 1.00 85.38 209 ARG A N 1
ATOM 1648 C CA . ARG A 1 209 ? 9.343 -14.405 -21.182 1.00 85.38 209 ARG A CA 1
ATOM 1649 C C . ARG A 1 209 ? 9.368 -15.222 -22.471 1.00 85.38 209 ARG A C 1
ATOM 1651 O O . ARG A 1 209 ? 8.562 -15.000 -23.366 1.00 85.38 209 ARG A O 1
ATOM 1658 N N . ASN A 1 210 ? 10.299 -16.170 -22.559 1.00 82.12 210 ASN A N 1
ATOM 1659 C CA . ASN A 1 210 ? 10.452 -17.028 -23.734 1.00 82.12 210 ASN A CA 1
ATOM 1660 C C . ASN A 1 210 ? 9.185 -17.854 -23.991 1.00 82.12 210 ASN A C 1
ATOM 1662 O O . ASN A 1 210 ? 8.770 -18.000 -25.138 1.00 82.12 210 ASN A O 1
ATOM 1666 N N . ARG A 1 211 ? 8.547 -18.340 -22.918 1.00 82.38 211 ARG A N 1
ATOM 1667 C CA . ARG A 1 211 ? 7.252 -19.024 -22.979 1.00 82.38 211 ARG A CA 1
ATOM 1668 C C . ARG A 1 211 ? 6.144 -18.103 -23.492 1.00 82.38 211 ARG A C 1
ATOM 1670 O O . ARG A 1 211 ? 5.392 -18.526 -24.357 1.00 82.38 211 ARG A O 1
ATOM 1677 N N . PHE A 1 212 ? 6.060 -16.872 -22.985 1.00 84.69 212 PHE A N 1
ATOM 1678 C CA . PHE A 1 212 ? 5.036 -15.907 -23.395 1.00 84.69 212 PHE A CA 1
ATOM 1679 C C . PHE A 1 212 ? 5.134 -15.546 -24.883 1.00 84.69 212 PHE A C 1
ATOM 1681 O O . PHE A 1 212 ? 4.139 -15.612 -25.593 1.00 84.69 212 PHE A O 1
ATOM 1688 N N . PHE A 1 213 ? 6.334 -15.221 -25.374 1.00 84.44 213 PHE A N 1
ATOM 1689 C CA . PHE A 1 213 ? 6.540 -14.861 -26.783 1.00 84.44 213 PHE A CA 1
ATOM 1690 C C . PHE A 1 213 ? 6.676 -16.070 -27.726 1.00 84.44 213 PHE A C 1
ATOM 1692 O O . PHE A 1 213 ? 6.859 -15.886 -28.924 1.00 84.44 213 PHE A O 1
ATOM 1699 N N . GLY A 1 214 ? 6.642 -17.306 -27.214 1.00 77.88 214 GLY A N 1
ATOM 1700 C CA . GLY A 1 214 ? 6.826 -18.510 -28.032 1.00 77.88 214 GLY A CA 1
ATOM 1701 C C . GLY A 1 214 ? 8.189 -18.563 -28.738 1.00 77.88 214 GLY A C 1
ATOM 1702 O O . GLY A 1 214 ? 8.291 -19.029 -29.872 1.00 77.88 214 GLY A O 1
ATOM 1703 N N . HIS A 1 215 ? 9.250 -18.039 -28.116 1.00 71.38 215 HIS A N 1
ATOM 1704 C CA . HIS A 1 215 ? 10.567 -17.893 -28.747 1.00 71.38 215 HIS A CA 1
ATOM 1705 C C . HIS A 1 215 ? 11.672 -18.609 -27.973 1.00 71.38 215 HIS A C 1
ATOM 1707 O O . HIS A 1 215 ? 11.755 -18.537 -26.747 1.00 71.38 215 HIS A O 1
ATOM 1713 N N . ARG A 1 216 ? 12.591 -19.257 -28.703 1.00 65.25 216 ARG A N 1
ATOM 1714 C CA . ARG A 1 216 ? 13.849 -19.753 -28.125 1.00 65.25 216 ARG A CA 1
ATOM 1715 C C . ARG A 1 216 ? 14.833 -18.586 -27.954 1.00 65.25 216 ARG A C 1
ATOM 1717 O O . ARG A 1 216 ? 14.936 -17.750 -28.854 1.00 65.25 216 ARG A O 1
ATOM 1724 N N . PRO A 1 217 ? 15.575 -18.509 -26.835 1.00 61.81 217 PRO A N 1
ATOM 1725 C CA . PRO A 1 217 ? 16.522 -17.425 -26.608 1.00 61.81 217 PRO A CA 1
ATOM 1726 C C . PRO A 1 217 ? 17.624 -17.452 -27.675 1.00 61.81 217 PRO A C 1
ATOM 1728 O O . PRO A 1 217 ? 18.366 -18.426 -27.788 1.00 61.81 217 PRO A O 1
ATOM 1731 N N . ARG A 1 218 ? 17.734 -16.374 -28.459 1.00 64.25 218 ARG A N 1
ATOM 1732 C CA . ARG A 1 218 ? 18.824 -16.165 -29.422 1.00 64.25 218 ARG A CA 1
ATOM 1733 C C . ARG A 1 218 ? 19.890 -15.269 -28.797 1.00 64.25 218 ARG A C 1
ATOM 1735 O O . ARG A 1 218 ? 19.591 -14.167 -28.344 1.00 64.25 218 ARG A O 1
ATOM 1742 N N . TRP A 1 219 ? 21.136 -15.735 -28.805 1.00 65.44 219 TRP A N 1
ATOM 1743 C CA . TRP A 1 219 ? 22.279 -15.072 -28.161 1.00 65.44 219 TRP A CA 1
ATOM 1744 C C . T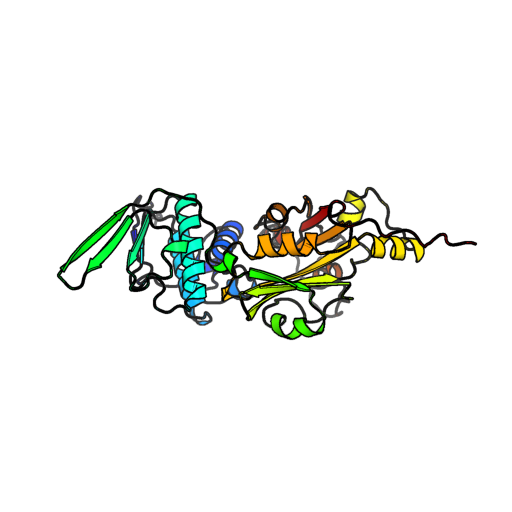RP A 1 219 ? 23.108 -14.202 -29.124 1.00 65.44 219 TRP A C 1
ATOM 1746 O O . TRP A 1 219 ? 24.285 -13.954 -28.882 1.00 65.44 219 TRP A O 1
ATOM 1756 N N . SER A 1 220 ? 22.516 -13.719 -30.224 1.00 76.50 220 SER A N 1
ATOM 1757 C CA . SER A 1 220 ? 23.206 -12.829 -31.169 1.00 76.50 220 SER A CA 1
ATOM 1758 C C . SER A 1 220 ? 23.106 -11.358 -30.749 1.00 76.50 220 SER A C 1
ATOM 1760 O O . SER A 1 220 ? 22.102 -10.927 -30.175 1.00 76.50 220 SER A O 1
ATOM 1762 N N . ARG A 1 221 ? 24.123 -10.545 -31.080 1.00 72.50 221 ARG A N 1
ATOM 1763 C CA . ARG A 1 221 ? 24.121 -9.090 -30.810 1.00 72.50 221 ARG A CA 1
ATOM 1764 C C . ARG A 1 221 ? 22.882 -8.397 -31.389 1.00 72.50 221 ARG A C 1
ATOM 1766 O O . ARG A 1 221 ? 22.299 -7.540 -30.731 1.00 72.50 221 ARG A O 1
ATOM 1773 N N . THR A 1 222 ? 22.453 -8.796 -32.584 1.00 77.31 222 THR A N 1
ATOM 1774 C CA . THR A 1 222 ? 21.257 -8.259 -33.249 1.00 77.31 222 THR A CA 1
ATOM 1775 C C . THR A 1 222 ? 19.977 -8.608 -32.490 1.00 77.31 222 THR A C 1
ATOM 1777 O O . THR A 1 222 ? 19.161 -7.724 -32.246 1.00 77.31 222 THR A O 1
ATOM 1780 N N . ALA A 1 223 ? 19.823 -9.860 -32.041 1.00 74.19 223 ALA A N 1
ATOM 1781 C CA . ALA A 1 223 ? 18.662 -10.279 -31.254 1.00 74.19 223 ALA A CA 1
ATOM 1782 C C . ALA A 1 223 ? 18.583 -9.543 -29.905 1.00 74.19 223 ALA A C 1
ATOM 1784 O O . ALA A 1 223 ? 17.504 -9.129 -29.484 1.00 74.19 223 ALA A O 1
ATOM 1785 N N . LEU A 1 224 ? 19.729 -9.320 -29.254 1.00 73.56 224 LEU A N 1
ATOM 1786 C CA . LEU A 1 224 ? 19.803 -8.544 -28.015 1.00 73.56 224 LEU A CA 1
ATOM 1787 C C . LEU A 1 224 ? 19.412 -7.075 -28.230 1.00 73.56 224 LEU A C 1
ATOM 1789 O O . LEU A 1 224 ? 18.619 -6.544 -27.457 1.00 73.56 224 LEU A O 1
ATOM 1793 N N . ARG A 1 225 ? 19.903 -6.438 -29.302 1.00 77.00 225 ARG A N 1
ATOM 1794 C CA . ARG A 1 225 ? 19.540 -5.053 -29.654 1.00 77.00 225 ARG A CA 1
ATOM 1795 C C . ARG A 1 225 ? 18.053 -4.900 -29.970 1.00 77.00 225 ARG A C 1
ATOM 1797 O O . ARG A 1 225 ? 17.440 -3.938 -29.518 1.00 77.00 225 ARG A O 1
ATOM 1804 N N . LEU A 1 226 ? 17.478 -5.835 -30.727 1.00 78.31 226 LEU A N 1
ATOM 1805 C CA . LEU A 1 226 ? 16.046 -5.843 -31.041 1.00 78.31 226 LEU A CA 1
ATOM 1806 C C . LEU A 1 226 ? 15.205 -5.962 -29.769 1.00 78.31 226 LEU A C 1
ATOM 1808 O O . LEU A 1 226 ? 14.270 -5.188 -29.574 1.00 78.31 226 LEU A O 1
ATOM 1812 N N . ARG A 1 227 ? 15.589 -6.863 -28.859 1.00 79.12 227 ARG A N 1
ATOM 1813 C CA . ARG A 1 227 ? 14.919 -7.004 -27.565 1.00 79.12 227 ARG A CA 1
ATOM 1814 C C . ARG A 1 227 ? 15.005 -5.723 -26.741 1.00 79.12 227 ARG A C 1
ATOM 1816 O O . ARG A 1 227 ? 13.983 -5.259 -26.260 1.00 79.12 227 ARG A O 1
ATOM 1823 N N . ASP A 1 228 ? 16.189 -5.138 -26.591 1.00 80.88 228 ASP A N 1
ATOM 1824 C CA . ASP A 1 228 ? 16.375 -3.940 -25.760 1.00 80.88 228 ASP A CA 1
ATOM 1825 C C . ASP A 1 228 ? 15.656 -2.694 -26.334 1.00 80.88 228 ASP A C 1
ATOM 1827 O O . ASP A 1 228 ? 15.420 -1.720 -25.610 1.00 80.88 228 ASP A O 1
ATOM 1831 N N . ARG A 1 229 ? 15.275 -2.722 -27.622 1.00 85.19 229 ARG A N 1
ATOM 1832 C CA . ARG A 1 229 ? 14.386 -1.731 -28.258 1.00 85.19 229 ARG A CA 1
ATOM 1833 C C . ARG A 1 229 ? 12.903 -1.972 -27.975 1.00 85.19 229 ARG A C 1
ATOM 1835 O O . ARG A 1 229 ? 12.144 -1.014 -27.945 1.00 85.19 229 ARG A O 1
ATOM 1842 N N . GLN A 1 230 ? 12.487 -3.219 -27.775 1.00 88.81 230 GLN A N 1
ATOM 1843 C CA . GLN A 1 230 ? 11.073 -3.581 -27.624 1.00 88.81 230 GLN A CA 1
ATOM 1844 C C . GLN A 1 230 ? 10.649 -3.830 -26.174 1.00 88.81 230 GLN A C 1
ATOM 1846 O O . GLN A 1 230 ? 9.470 -3.733 -25.856 1.00 88.81 230 GLN A O 1
ATOM 1851 N N . LEU A 1 231 ? 11.589 -4.144 -25.287 1.00 90.88 231 LEU A N 1
ATOM 1852 C CA . LEU A 1 231 ? 11.297 -4.607 -23.938 1.00 90.88 231 LEU A CA 1
ATOM 1853 C C . LEU A 1 231 ? 12.115 -3.854 -22.890 1.00 90.88 231 LEU A C 1
ATOM 1855 O O . LEU A 1 231 ? 13.332 -3.699 -23.020 1.00 90.88 231 LEU A O 1
ATOM 1859 N N . VAL A 1 232 ? 11.457 -3.485 -21.795 1.00 94.75 232 VAL A N 1
ATOM 1860 C CA . VAL A 1 232 ? 12.104 -2.949 -20.594 1.00 94.75 232 VAL A CA 1
ATOM 1861 C C . VAL A 1 232 ? 11.577 -3.642 -19.340 1.00 94.75 232 VAL A C 1
ATOM 1863 O O . VAL A 1 232 ? 10.451 -4.134 -19.314 1.00 94.75 232 VAL A O 1
ATOM 1866 N N . MET A 1 233 ? 12.387 -3.689 -18.282 1.00 94.00 233 MET A N 1
ATOM 1867 C CA . MET A 1 233 ? 11.985 -4.266 -17.003 1.00 94.00 233 MET A CA 1
ATOM 1868 C C . MET A 1 233 ? 11.646 -3.171 -15.993 1.00 94.00 233 MET A C 1
ATOM 1870 O O . MET A 1 233 ? 12.534 -2.415 -15.597 1.00 94.00 233 MET A O 1
ATOM 1874 N N . LEU A 1 234 ? 10.409 -3.145 -15.492 1.00 95.38 234 LEU A N 1
ATOM 1875 C CA . LEU A 1 234 ? 10.052 -2.393 -14.288 1.00 95.38 234 LEU A CA 1
ATOM 1876 C C . LEU A 1 234 ? 10.678 -3.096 -13.079 1.00 95.38 234 LEU A C 1
ATOM 1878 O O . LEU A 1 234 ? 10.174 -4.106 -12.582 1.00 95.38 234 LEU A O 1
ATOM 1882 N N . SER A 1 235 ? 11.837 -2.601 -12.648 1.00 91.38 235 SER A N 1
ATOM 1883 C CA . SER A 1 235 ? 12.704 -3.304 -11.704 1.00 91.38 235 SER A CA 1
ATOM 1884 C C . SER A 1 235 ? 12.570 -2.812 -10.272 1.00 91.38 235 SER A C 1
ATOM 1886 O O . SER A 1 235 ? 12.881 -3.571 -9.347 1.00 91.38 235 SER A O 1
ATOM 1888 N N . ARG A 1 236 ? 12.137 -1.564 -10.063 1.00 90.75 236 ARG A N 1
ATOM 1889 C CA . ARG A 1 236 ? 11.952 -0.970 -8.733 1.00 90.75 236 ARG A CA 1
ATOM 1890 C C . ARG A 1 236 ? 10.706 -0.103 -8.713 1.00 90.75 236 ARG A C 1
ATOM 1892 O O . ARG A 1 236 ? 10.519 0.720 -9.604 1.00 90.75 236 ARG A O 1
ATOM 1899 N N . ILE A 1 237 ? 9.913 -0.274 -7.665 1.00 92.25 237 ILE A N 1
ATOM 1900 C CA . ILE A 1 237 ? 8.810 0.609 -7.298 1.00 92.25 237 ILE A CA 1
ATOM 1901 C C . ILE A 1 237 ? 9.016 0.903 -5.822 1.00 92.25 237 ILE A C 1
ATOM 1903 O O . ILE A 1 237 ? 9.051 -0.023 -5.008 1.00 92.25 237 ILE A O 1
ATOM 1907 N N . VAL A 1 238 ? 9.201 2.171 -5.482 1.00 91.00 238 VAL A N 1
ATOM 1908 C CA . VAL A 1 238 ? 9.319 2.603 -4.091 1.00 91.00 238 VAL A CA 1
ATOM 1909 C C . VAL A 1 238 ? 8.313 3.710 -3.868 1.00 91.00 238 VAL A C 1
ATOM 1911 O O . VAL A 1 238 ? 8.306 4.688 -4.601 1.00 91.00 238 VAL A O 1
ATOM 1914 N N . ILE A 1 239 ? 7.474 3.536 -2.855 1.00 89.31 239 ILE A N 1
ATOM 1915 C CA . ILE A 1 239 ? 6.590 4.573 -2.324 1.00 89.31 239 ILE A CA 1
ATOM 1916 C C . ILE A 1 239 ? 7.067 4.887 -0.913 1.00 89.31 239 ILE A C 1
ATOM 1918 O O . ILE A 1 239 ? 7.461 3.962 -0.189 1.00 89.31 239 ILE A O 1
ATOM 1922 N N . HIS A 1 240 ? 7.044 6.159 -0.532 1.00 85.81 240 HIS A N 1
ATOM 1923 C CA . HIS A 1 240 ? 7.361 6.611 0.816 1.00 85.81 240 HIS A CA 1
ATOM 1924 C C . HIS A 1 240 ? 6.497 5.861 1.851 1.00 85.81 240 HIS A C 1
ATOM 1926 O O . HIS A 1 240 ? 5.298 5.697 1.618 1.00 85.81 240 HIS A O 1
ATOM 1932 N N . PRO A 1 241 ? 7.045 5.393 2.992 1.00 79.25 241 PRO A N 1
ATOM 1933 C CA . PRO A 1 241 ? 6.301 4.571 3.952 1.00 79.25 241 PRO A CA 1
ATOM 1934 C C . PRO A 1 241 ? 4.977 5.177 4.431 1.00 79.25 241 PRO A C 1
ATOM 1936 O O . PRO A 1 241 ? 3.999 4.445 4.567 1.00 79.25 241 PRO A O 1
ATOM 1939 N N . ALA A 1 242 ? 4.930 6.500 4.619 1.00 77.44 242 ALA A N 1
ATOM 1940 C CA . ALA A 1 242 ? 3.717 7.214 5.033 1.00 77.44 242 ALA A CA 1
ATOM 1941 C C . ALA A 1 242 ? 2.573 7.160 3.999 1.00 77.44 242 ALA A C 1
ATOM 1943 O O . ALA A 1 242 ? 1.429 7.375 4.361 1.00 77.44 242 ALA A O 1
ATOM 1944 N N . TRP A 1 243 ? 2.869 6.822 2.737 1.00 78.81 243 TRP A N 1
ATOM 1945 C CA . TRP A 1 243 ? 1.932 6.832 1.604 1.00 78.81 243 TRP A CA 1
ATOM 1946 C C . TRP A 1 243 ? 1.528 5.417 1.142 1.00 78.81 243 TRP A C 1
ATOM 1948 O O . TRP A 1 243 ? 0.820 5.237 0.147 1.00 78.81 243 TRP A O 1
ATOM 1958 N N . ARG A 1 244 ? 2.009 4.369 1.825 1.00 79.19 244 ARG A N 1
ATOM 1959 C CA . ARG A 1 244 ? 1.740 2.965 1.468 1.00 79.19 244 ARG A CA 1
ATOM 1960 C C . ARG A 1 244 ? 0.346 2.535 1.928 1.00 79.19 244 ARG A C 1
ATOM 1962 O O . ARG A 1 244 ? -0.120 2.921 2.986 1.00 79.19 244 ARG A O 1
ATOM 1969 N N . GLY A 1 245 ? -0.306 1.668 1.152 1.00 70.44 245 GLY A N 1
ATOM 1970 C CA . GLY A 1 245 ? -1.623 1.099 1.489 1.00 70.44 245 GLY A CA 1
ATOM 1971 C C . GLY A 1 245 ? -2.808 1.832 0.852 1.00 70.44 245 GLY A C 1
ATOM 1972 O O . GLY A 1 245 ? -3.766 1.180 0.446 1.00 70.44 245 GLY A O 1
ATOM 1973 N N . ALA A 1 246 ? -2.683 3.134 0.584 1.00 70.00 246 ALA A N 1
ATOM 1974 C CA . ALA A 1 246 ? -3.749 3.971 0.020 1.00 70.00 246 ALA A CA 1
ATOM 1975 C C . ALA A 1 246 ? -4.109 3.715 -1.463 1.00 70.00 246 ALA A C 1
ATOM 1977 O O . ALA A 1 246 ? -4.865 4.461 -2.074 1.00 70.00 246 ALA A O 1
ATOM 1978 N N . GLY A 1 247 ? -3.552 2.680 -2.096 1.00 75.75 247 GLY A N 1
ATOM 1979 C CA . GLY A 1 247 ? -3.806 2.363 -3.510 1.00 75.75 247 GLY A CA 1
ATOM 1980 C C . GLY A 1 247 ? -3.050 3.231 -4.525 1.00 75.75 247 GLY A C 1
ATOM 1981 O O . GLY A 1 247 ? -2.911 2.804 -5.671 1.00 75.75 247 GLY A O 1
ATOM 1982 N N . ILE A 1 248 ? -2.452 4.348 -4.091 1.00 83.88 248 ILE A N 1
ATOM 1983 C CA . ILE A 1 248 ? -1.647 5.273 -4.913 1.00 83.88 248 ILE A CA 1
ATOM 1984 C C . ILE A 1 248 ? -0.596 4.539 -5.753 1.00 83.88 248 ILE A C 1
ATOM 1986 O O . ILE A 1 248 ? -0.423 4.826 -6.931 1.00 83.88 248 ILE A O 1
ATOM 1990 N N . ALA A 1 249 ? 0.078 3.541 -5.176 1.00 87.62 249 ALA A N 1
ATOM 1991 C CA . ALA A 1 249 ? 1.112 2.772 -5.864 1.00 87.62 249 ALA A CA 1
ATOM 1992 C C . ALA A 1 249 ? 0.615 2.112 -7.166 1.00 87.62 249 ALA A C 1
ATOM 1994 O O . ALA A 1 249 ? 1.361 2.025 -8.137 1.00 87.62 249 ALA A O 1
ATOM 1995 N N . THR A 1 250 ? -0.631 1.627 -7.191 1.00 89.50 250 THR A N 1
ATOM 1996 C CA . THR A 1 250 ? -1.207 0.957 -8.367 1.00 89.50 250 THR A CA 1
ATOM 1997 C C . THR A 1 250 ? -1.466 1.963 -9.484 1.00 89.50 250 THR A C 1
ATOM 1999 O O . THR A 1 250 ? -1.118 1.705 -10.636 1.00 89.50 250 THR A O 1
ATOM 2002 N N . ASP A 1 251 ? -2.030 3.119 -9.138 1.00 89.00 251 ASP A N 1
ATOM 2003 C CA . ASP A 1 251 ? -2.306 4.191 -10.093 1.00 89.00 251 ASP A CA 1
ATOM 2004 C C . ASP A 1 251 ? -1.011 4.828 -10.604 1.00 89.00 251 ASP A C 1
ATOM 2006 O O . ASP A 1 251 ? -0.869 5.036 -11.809 1.00 89.00 251 ASP A O 1
ATOM 2010 N N . PHE A 1 252 ? -0.032 5.018 -9.715 1.00 93.56 252 PHE A N 1
ATOM 2011 C CA . PHE A 1 252 ? 1.306 5.474 -10.066 1.00 93.56 252 PHE A CA 1
ATOM 2012 C C . PHE A 1 252 ? 1.974 4.536 -11.066 1.00 93.56 252 PHE A C 1
ATOM 2014 O O . PHE A 1 252 ? 2.372 4.987 -12.131 1.00 93.56 252 PHE A O 1
ATOM 2021 N N . VAL A 1 253 ? 2.032 3.227 -10.787 1.00 94.75 253 VAL A N 1
ATOM 2022 C CA . VAL A 1 253 ? 2.634 2.260 -11.721 1.00 94.75 253 VAL A CA 1
ATOM 2023 C C . VAL A 1 253 ? 1.926 2.276 -13.069 1.00 94.75 253 VAL A C 1
ATOM 2025 O O . VAL A 1 253 ? 2.599 2.282 -14.099 1.00 94.75 253 VAL A O 1
ATOM 2028 N N . ARG A 1 254 ? 0.588 2.319 -13.086 1.00 93.75 254 ARG A N 1
ATOM 2029 C CA . ARG A 1 254 ? -0.181 2.374 -14.335 1.00 93.75 254 ARG A CA 1
ATOM 2030 C C . ARG A 1 254 ? 0.186 3.612 -15.155 1.00 93.75 254 ARG A C 1
ATOM 2032 O O . ARG A 1 254 ? 0.458 3.498 -16.347 1.00 93.75 254 ARG A O 1
ATOM 2039 N N . ALA A 1 255 ? 0.230 4.781 -14.525 1.00 93.44 255 ALA A N 1
ATOM 2040 C CA . ALA A 1 255 ? 0.577 6.027 -15.197 1.00 93.44 255 ALA A CA 1
ATOM 2041 C C . ALA A 1 255 ? 2.060 6.080 -15.620 1.00 93.44 255 ALA A C 1
ATOM 2043 O O . ALA A 1 255 ? 2.356 6.484 -16.741 1.00 93.44 255 ALA A O 1
ATOM 2044 N N . SER A 1 256 ? 2.985 5.567 -14.803 1.00 96.19 256 SER A N 1
ATOM 2045 C CA . SER A 1 256 ? 4.397 5.402 -15.173 1.00 96.19 256 SER A CA 1
ATOM 2046 C C . SER A 1 256 ? 4.586 4.498 -16.388 1.00 96.19 256 SER A C 1
ATOM 2048 O O . SER A 1 256 ? 5.440 4.778 -17.225 1.00 96.19 256 SER A O 1
ATOM 2050 N N . CYS A 1 257 ? 3.804 3.419 -16.502 1.00 95.62 257 CYS A N 1
ATOM 2051 C CA . CYS A 1 257 ? 3.856 2.529 -17.661 1.00 95.62 257 CYS A CA 1
ATOM 2052 C C . CYS A 1 257 ? 3.368 3.235 -18.931 1.00 95.62 257 CYS A C 1
ATOM 2054 O O . CYS A 1 257 ? 4.033 3.136 -19.954 1.00 95.62 257 CYS A O 1
ATOM 2056 N N . ARG A 1 258 ? 2.293 4.031 -18.849 1.00 94.50 258 ARG A N 1
ATOM 2057 C CA . ARG A 1 258 ? 1.806 4.837 -19.985 1.00 94.50 258 ARG A CA 1
ATOM 2058 C C . ARG A 1 258 ? 2.841 5.836 -20.501 1.00 94.50 258 ARG A C 1
ATOM 2060 O O . ARG A 1 258 ? 2.920 6.061 -21.698 1.00 94.50 258 ARG A O 1
ATOM 2067 N N . LEU A 1 259 ? 3.641 6.422 -19.607 1.00 94.75 259 LEU A N 1
ATOM 2068 C CA . LEU A 1 259 ? 4.732 7.336 -19.973 1.00 94.75 259 LEU A CA 1
ATOM 2069 C C . LEU A 1 259 ? 5.989 6.608 -20.478 1.00 94.75 259 LEU A C 1
ATOM 2071 O O . LEU A 1 259 ? 6.910 7.244 -20.993 1.00 94.75 259 LEU A O 1
ATOM 2075 N N . CYS A 1 260 ? 6.073 5.291 -20.288 1.00 94.69 260 CYS A N 1
ATOM 2076 C CA . CYS A 1 260 ? 7.225 4.504 -20.693 1.00 94.69 260 CYS A CA 1
ATOM 2077 C C . CYS A 1 260 ? 7.192 4.271 -22.213 1.00 94.69 260 C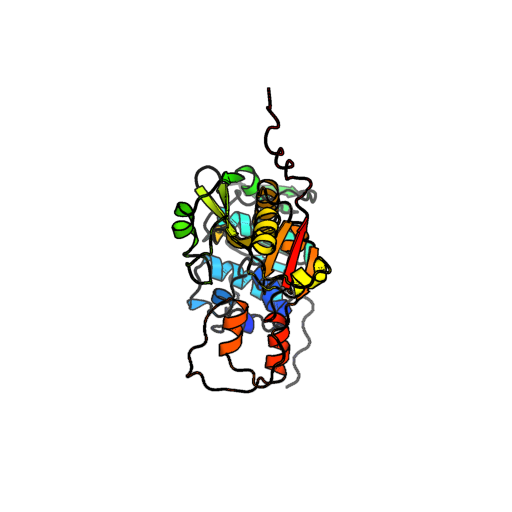YS A C 1
ATOM 2079 O O . CYS A 1 260 ? 6.219 3.716 -22.714 1.00 94.69 260 CYS A O 1
ATOM 2081 N N . PRO A 1 261 ? 8.256 4.610 -22.963 1.00 94.12 261 PRO A N 1
ATOM 2082 C CA . PRO A 1 261 ? 8.233 4.526 -24.426 1.00 94.12 261 PRO A CA 1
ATOM 2083 C C . PRO A 1 261 ? 8.495 3.113 -24.979 1.00 94.12 261 PRO A C 1
ATOM 2085 O O . PRO A 1 261 ? 8.680 2.953 -26.182 1.00 94.12 261 PRO A O 1
ATOM 2088 N N . TRP A 1 262 ? 8.547 2.078 -24.132 1.00 94.69 262 TRP A N 1
ATOM 2089 C CA . TRP A 1 262 ? 8.752 0.696 -24.579 1.00 94.69 262 TRP A CA 1
ATOM 2090 C C . TRP A 1 262 ? 7.416 -0.016 -24.806 1.00 94.69 262 TRP A C 1
ATOM 2092 O O . TRP A 1 262 ? 6.528 0.098 -23.958 1.00 94.69 262 TRP A O 1
ATOM 2102 N N . PRO A 1 263 ? 7.278 -0.785 -25.903 1.00 94.25 263 PRO A N 1
ATOM 2103 C CA . PRO A 1 263 ? 6.023 -1.453 -26.236 1.00 94.25 263 PRO A CA 1
ATOM 2104 C C . PRO A 1 263 ? 5.711 -2.619 -25.299 1.00 94.25 263 PRO A C 1
ATOM 2106 O O . PRO A 1 263 ? 4.547 -2.948 -25.104 1.00 94.25 263 PRO A O 1
ATOM 2109 N N . TRP A 1 264 ? 6.732 -3.227 -24.691 1.00 94.38 264 TRP A N 1
ATOM 2110 C CA . TRP A 1 264 ? 6.566 -4.278 -23.697 1.00 94.38 264 TRP A CA 1
ATOM 2111 C C . TRP A 1 264 ? 7.280 -3.922 -22.399 1.00 94.38 264 TRP A C 1
ATOM 2113 O O . TRP A 1 264 ? 8.456 -3.543 -22.391 1.00 94.38 264 TRP A O 1
ATOM 2123 N N . ILE A 1 265 ? 6.575 -4.107 -21.285 1.00 95.88 265 ILE A N 1
ATOM 2124 C CA . ILE A 1 265 ? 7.115 -3.897 -19.942 1.00 95.88 265 ILE A CA 1
ATOM 2125 C C . ILE A 1 265 ? 6.983 -5.204 -19.170 1.00 95.88 265 ILE A C 1
ATOM 2127 O O . ILE A 1 265 ? 5.886 -5.728 -19.006 1.00 95.88 265 ILE A O 1
ATOM 2131 N N . GLU A 1 266 ? 8.095 -5.733 -18.668 1.00 94.94 266 GLU A N 1
ATOM 2132 C CA . GLU A 1 266 ? 8.095 -6.926 -17.819 1.00 94.94 266 GLU A CA 1
ATOM 2133 C C . GLU A 1 266 ? 8.446 -6.601 -16.367 1.00 94.94 266 GLU A C 1
ATOM 2135 O O . GLU A 1 266 ? 9.132 -5.621 -16.068 1.00 94.94 266 GLU A O 1
ATOM 2140 N N . THR A 1 267 ? 8.011 -7.449 -15.440 1.00 93.19 267 THR A N 1
ATOM 2141 C CA . THR A 1 267 ? 8.428 -7.356 -14.039 1.00 93.19 267 THR A CA 1
ATOM 2142 C C . THR A 1 267 ? 8.376 -8.706 -13.327 1.00 93.19 267 THR A C 1
ATOM 2144 O O . THR A 1 267 ? 7.747 -9.662 -13.783 1.00 93.19 267 THR A O 1
ATOM 2147 N N . LEU A 1 268 ? 9.091 -8.787 -12.203 1.00 89.00 268 LEU A N 1
ATOM 2148 C CA . LEU A 1 268 ? 9.198 -9.965 -11.349 1.00 89.00 268 LEU A CA 1
ATOM 2149 C C . LEU A 1 268 ? 8.983 -9.565 -9.893 1.00 89.00 268 LEU A C 1
ATOM 2151 O O . LEU A 1 268 ? 9.696 -8.703 -9.376 1.00 89.00 268 LEU A O 1
ATOM 2155 N N . THR A 1 269 ? 8.066 -10.245 -9.209 1.00 85.12 269 THR A N 1
ATOM 2156 C CA . THR A 1 269 ? 7.781 -9.986 -7.792 1.00 85.12 269 THR A CA 1
ATOM 2157 C C . THR A 1 269 ? 7.554 -11.269 -7.005 1.00 85.12 269 THR A C 1
ATOM 2159 O O . THR A 1 269 ? 6.893 -12.191 -7.471 1.00 85.12 269 THR A O 1
ATOM 2162 N N . GLN A 1 270 ? 8.082 -11.327 -5.784 1.00 79.25 270 GLN A N 1
ATOM 2163 C CA . GLN A 1 270 ? 7.781 -12.415 -4.845 1.00 79.25 270 GLN A CA 1
ATOM 2164 C C . GLN A 1 270 ? 6.375 -12.270 -4.243 1.00 79.25 270 GLN A C 1
ATOM 2166 O O . GLN A 1 270 ? 5.710 -13.263 -3.971 1.00 79.25 270 GLN A O 1
ATOM 2171 N N . MET A 1 271 ? 5.873 -11.036 -4.126 1.00 76.94 271 MET A N 1
ATOM 2172 C CA . MET A 1 271 ? 4.556 -10.752 -3.543 1.00 76.94 271 MET A CA 1
ATOM 2173 C C . MET A 1 271 ? 3.388 -10.987 -4.510 1.00 76.94 271 MET A C 1
ATOM 2175 O O . MET A 1 271 ? 2.238 -10.854 -4.101 1.00 76.94 271 MET A O 1
ATOM 2179 N N . GLY A 1 272 ? 3.650 -11.356 -5.770 1.00 77.56 272 GLY A N 1
ATOM 2180 C CA . GLY A 1 272 ? 2.602 -11.571 -6.781 1.00 77.56 272 GLY A CA 1
ATOM 2181 C C . GLY A 1 272 ? 1.663 -12.743 -6.479 1.00 77.56 272 GLY A C 1
ATOM 2182 O O . GLY A 1 272 ? 0.579 -12.827 -7.039 1.00 77.56 272 GLY A O 1
ATOM 2183 N N . HIS A 1 273 ? 2.046 -13.650 -5.575 1.00 79.44 273 HIS A N 1
ATOM 2184 C CA . HIS A 1 273 ? 1.154 -14.724 -5.118 1.00 79.44 273 HIS A CA 1
ATOM 2185 C C . HIS A 1 273 ? 0.125 -14.258 -4.081 1.00 79.44 273 HIS A C 1
ATOM 2187 O O . HIS A 1 273 ? -0.875 -14.936 -3.893 1.00 79.44 273 HIS A O 1
ATOM 2193 N N . ILE A 1 274 ? 0.380 -13.132 -3.408 1.00 76.06 274 ILE A N 1
ATOM 2194 C CA . ILE A 1 274 ? -0.386 -12.664 -2.239 1.00 76.06 274 ILE A CA 1
ATOM 2195 C C . ILE A 1 274 ? -1.151 -11.382 -2.569 1.00 76.06 274 ILE A C 1
ATOM 2197 O O . ILE A 1 274 ? -2.289 -11.198 -2.149 1.00 76.06 274 ILE A O 1
ATOM 2201 N N . ASN A 1 275 ? -0.531 -10.477 -3.328 1.00 76.69 275 ASN A N 1
ATOM 2202 C CA . ASN A 1 275 ? -1.111 -9.193 -3.686 1.00 76.69 275 ASN A CA 1
ATOM 2203 C C . ASN A 1 275 ? -1.218 -9.089 -5.213 1.00 76.69 275 ASN A C 1
ATOM 2205 O O . ASN A 1 275 ? -0.171 -8.999 -5.865 1.00 76.69 275 ASN A O 1
ATOM 2209 N N . PRO A 1 276 ? -2.441 -9.017 -5.782 1.00 83.69 276 PRO A N 1
ATOM 2210 C CA . PRO A 1 276 ? -2.661 -8.857 -7.219 1.00 83.69 276 PRO A CA 1
ATOM 2211 C C . PRO A 1 276 ? -2.397 -7.404 -7.661 1.00 83.69 276 PRO A C 1
ATOM 2213 O O . PRO A 1 276 ? -3.223 -6.732 -8.282 1.00 83.69 276 PRO A O 1
ATOM 2216 N N . PHE A 1 277 ? -1.283 -6.838 -7.202 1.00 87.56 277 PHE A N 1
ATOM 2217 C CA . PHE A 1 277 ? -0.907 -5.444 -7.387 1.00 87.56 277 PHE A CA 1
ATOM 2218 C C . PHE A 1 277 ? -0.686 -5.118 -8.864 1.00 87.56 277 PHE A C 1
ATOM 2220 O O . PHE A 1 277 ? -1.168 -4.092 -9.342 1.00 87.56 277 PHE A O 1
ATOM 2227 N N . PHE A 1 278 ? 0.021 -5.996 -9.578 1.00 91.69 278 PHE A N 1
ATOM 2228 C CA . PHE A 1 278 ? 0.378 -5.781 -10.976 1.00 91.69 278 PHE A CA 1
ATOM 2229 C C . PHE A 1 278 ? -0.802 -6.031 -11.910 1.00 91.69 278 PHE A C 1
ATOM 2231 O O . PHE A 1 278 ? -0.992 -5.266 -12.849 1.00 91.69 278 PHE A O 1
ATOM 2238 N N . GLU A 1 279 ? -1.653 -7.006 -11.602 1.00 92.50 279 GLU A N 1
ATOM 2239 C CA . GLU A 1 279 ? -2.913 -7.255 -12.301 1.00 92.50 279 GLU A CA 1
ATOM 2240 C C . GLU A 1 279 ? -3.814 -6.019 -12.236 1.00 92.50 279 GLU A C 1
ATOM 2242 O O . GLU A 1 279 ? -4.288 -5.535 -13.260 1.00 92.50 279 GLU A O 1
ATOM 2247 N N . ARG A 1 280 ? -3.967 -5.419 -11.044 1.00 89.50 280 ARG A N 1
ATOM 2248 C CA . ARG A 1 280 ? -4.709 -4.156 -10.892 1.00 89.50 280 ARG A CA 1
ATOM 2249 C C . ARG A 1 280 ? -4.056 -2.994 -11.645 1.00 89.50 280 ARG A C 1
ATOM 2251 O O . ARG A 1 280 ? -4.762 -2.080 -12.068 1.00 89.50 280 ARG A O 1
ATOM 2258 N N . ALA A 1 281 ? -2.735 -3.006 -11.819 1.00 91.44 281 ALA A N 1
ATOM 2259 C CA . ALA A 1 281 ? -2.016 -2.028 -12.636 1.00 91.44 281 ALA A CA 1
ATOM 2260 C C . ALA A 1 281 ? -2.111 -2.302 -14.154 1.00 91.44 281 ALA A C 1
ATOM 2262 O O . ALA A 1 281 ? -1.658 -1.467 -14.932 1.00 91.44 281 ALA A O 1
ATOM 2263 N N . GLY A 1 282 ? -2.734 -3.411 -14.577 1.00 92.38 282 GLY A N 1
ATOM 2264 C CA . GLY A 1 282 ? -2.964 -3.775 -15.982 1.00 92.38 282 GLY A CA 1
ATOM 2265 C C . GLY A 1 282 ? -2.024 -4.849 -16.538 1.00 92.38 282 GLY A C 1
ATOM 2266 O O . GLY A 1 282 ? -2.118 -5.190 -17.712 1.00 92.38 282 GLY A O 1
ATOM 2267 N N . PHE A 1 283 ? -1.113 -5.395 -15.731 1.00 95.50 283 PHE A N 1
ATOM 2268 C CA . PHE A 1 283 ? -0.206 -6.450 -16.182 1.00 95.50 283 PHE A CA 1
ATOM 2269 C C . PHE A 1 283 ? -0.921 -7.799 -16.280 1.00 95.50 283 PHE A C 1
ATOM 2271 O O . PHE A 1 283 ? -1.727 -8.171 -15.429 1.00 95.50 283 PHE A O 1
ATOM 2278 N N . THR A 1 284 ? -0.516 -8.594 -17.262 1.00 94.00 284 THR A N 1
ATOM 2279 C CA . THR A 1 284 ? -0.906 -9.996 -17.393 1.00 94.00 284 THR A CA 1
ATOM 2280 C C . THR A 1 284 ? 0.040 -10.878 -16.582 1.00 94.00 284 THR A C 1
ATOM 2282 O O . THR A 1 284 ? 1.262 -10.838 -16.761 1.00 94.00 284 THR A O 1
ATOM 2285 N N . ARG A 1 285 ? -0.519 -11.701 -15.689 1.00 93.50 285 ARG A N 1
ATOM 2286 C CA . ARG A 1 285 ? 0.224 -12.736 -14.960 1.00 93.50 285 ARG A CA 1
ATOM 2287 C C . ARG A 1 285 ? 0.499 -13.914 -15.893 1.00 93.50 285 ARG A C 1
ATOM 2289 O O . ARG A 1 285 ? -0.437 -14.565 -16.338 1.00 93.50 285 ARG A O 1
ATOM 2296 N N . VAL A 1 286 ? 1.768 -14.229 -16.150 1.00 89.19 286 VAL A N 1
ATOM 2297 C CA . VAL A 1 286 ? 2.132 -15.363 -17.027 1.00 89.19 286 VAL A CA 1
ATOM 2298 C C . VAL A 1 286 ? 2.387 -16.635 -16.221 1.00 89.19 286 VAL A C 1
ATOM 2300 O O . VAL A 1 286 ? 2.007 -17.726 -16.633 1.00 89.19 286 VAL A O 1
ATOM 2303 N N . GLY A 1 287 ? 3.059 -16.518 -15.072 1.00 86.19 287 GLY A N 1
ATOM 2304 C CA . GLY A 1 287 ? 3.408 -17.675 -14.248 1.00 86.19 287 GLY A CA 1
ATOM 2305 C C . GLY A 1 287 ? 4.512 -17.393 -13.234 1.00 86.19 287 GLY A C 1
ATOM 2306 O O . GLY A 1 287 ? 5.076 -16.302 -13.192 1.00 86.19 287 GLY A O 1
ATOM 2307 N N . ALA A 1 288 ? 4.821 -18.381 -12.397 1.00 83.88 288 ALA A N 1
ATOM 2308 C CA . ALA A 1 288 ? 5.909 -18.301 -11.426 1.00 83.88 288 ALA A CA 1
ATOM 2309 C C . ALA A 1 288 ? 7.205 -18.854 -12.021 1.00 83.88 288 ALA A C 1
ATOM 2311 O O . ALA A 1 288 ? 7.205 -19.934 -12.604 1.00 83.88 288 ALA A O 1
ATOM 2312 N N . VAL A 1 289 ? 8.315 -18.132 -11.865 1.00 76.56 289 VAL A N 1
ATOM 2313 C CA . VAL A 1 289 ? 9.638 -18.614 -12.270 1.00 76.56 289 VAL A CA 1
ATOM 2314 C C . VAL A 1 289 ? 10.112 -19.641 -11.246 1.00 76.56 289 VAL A C 1
ATOM 2316 O O . VAL A 1 289 ? 10.622 -19.277 -10.186 1.00 76.56 289 VAL A O 1
ATOM 2319 N N . THR A 1 290 ? 9.952 -20.924 -11.563 1.00 64.94 290 THR A N 1
ATOM 2320 C CA . THR A 1 290 ? 10.547 -22.002 -10.771 1.00 64.94 290 THR A CA 1
ATOM 2321 C C . THR A 1 290 ? 12.069 -21.959 -10.946 1.00 64.94 290 THR A C 1
ATOM 2323 O O . THR A 1 290 ? 12.546 -21.935 -12.087 1.00 64.94 290 THR A O 1
ATOM 2326 N N . PRO A 1 291 ? 12.859 -21.920 -9.860 1.00 55.28 291 PRO A N 1
ATOM 2327 C CA . PRO A 1 291 ? 14.297 -22.145 -9.952 1.00 55.28 291 PRO A CA 1
ATOM 2328 C C . PRO A 1 291 ? 14.555 -23.502 -10.633 1.00 55.28 291 PRO A C 1
ATOM 2330 O O . PRO A 1 291 ? 13.803 -24.440 -10.372 1.00 55.28 291 PRO A O 1
ATOM 2333 N N . PRO A 1 292 ? 15.575 -23.646 -11.498 1.00 46.84 292 PRO A N 1
ATOM 2334 C CA . PRO A 1 292 ? 15.884 -24.936 -12.107 1.00 46.84 292 PRO A CA 1
ATOM 2335 C C . PRO A 1 292 ? 16.137 -26.008 -11.032 1.00 46.84 292 PRO A C 1
ATOM 2337 O O . PRO A 1 292 ? 16.929 -25.805 -10.114 1.00 46.84 292 PRO A O 1
ATOM 2340 N N . GLU A 1 293 ? 15.470 -27.154 -11.176 1.00 40.09 293 GLU A N 1
ATOM 2341 C CA . GLU A 1 293 ? 15.399 -28.273 -10.217 1.00 40.09 293 GLU A CA 1
ATOM 2342 C C . GLU A 1 293 ? 16.690 -29.117 -10.122 1.00 40.09 293 GLU A C 1
ATOM 2344 O O . GLU A 1 293 ? 16.696 -30.260 -9.664 1.00 40.09 293 GLU A O 1
ATOM 2349 N N . THR A 1 294 ? 17.831 -28.584 -10.561 1.00 37.94 294 THR A N 1
ATOM 2350 C CA . THR A 1 294 ? 19.093 -29.329 -10.577 1.00 37.94 294 THR A CA 1
ATOM 2351 C C . THR A 1 294 ? 19.569 -29.640 -9.155 1.00 37.94 294 THR A C 1
ATOM 2353 O O . THR A 1 294 ? 19.970 -28.735 -8.421 1.00 37.94 294 THR A O 1
ATOM 2356 N N . ARG A 1 295 ? 19.510 -30.940 -8.811 1.00 38.41 295 ARG A N 1
ATOM 2357 C CA . ARG A 1 295 ? 20.114 -31.663 -7.672 1.00 38.41 295 ARG A CA 1
ATOM 2358 C C . ARG A 1 295 ? 21.027 -30.801 -6.780 1.00 38.41 295 ARG A C 1
ATOM 2360 O O . ARG A 1 295 ? 22.100 -30.377 -7.204 1.00 38.41 295 ARG A O 1
ATOM 2367 N N . ARG A 1 296 ? 20.652 -30.717 -5.493 1.00 35.34 296 ARG A N 1
ATOM 2368 C CA . ARG A 1 296 ? 21.319 -30.042 -4.352 1.00 35.34 296 ARG A CA 1
ATOM 2369 C C . ARG A 1 296 ? 20.954 -28.560 -4.190 1.00 35.34 296 ARG A C 1
ATOM 2371 O O . ARG A 1 296 ? 21.752 -27.679 -4.507 1.00 35.34 296 ARG A O 1
ATOM 2378 N N . SER A 1 297 ? 19.794 -28.305 -3.574 1.00 36.59 297 SER A N 1
ATOM 2379 C CA . SER A 1 297 ? 19.397 -26.973 -3.104 1.00 36.59 297 SER A CA 1
ATOM 2380 C C . SER A 1 297 ? 20.374 -26.467 -2.034 1.00 36.59 297 SER A C 1
ATOM 2382 O O . SER A 1 297 ? 20.349 -26.903 -0.882 1.00 36.59 297 SER A O 1
ATOM 2384 N N . SER A 1 298 ? 21.256 -25.542 -2.400 1.00 36.06 298 SER A N 1
ATOM 2385 C CA . SER A 1 298 ? 21.996 -24.711 -1.450 1.00 36.06 298 SER A CA 1
ATOM 2386 C C . SER A 1 298 ? 21.425 -23.293 -1.477 1.00 36.06 298 SER A C 1
ATOM 2388 O O . SER A 1 298 ? 21.055 -22.786 -2.538 1.00 36.06 298 SER A O 1
ATOM 2390 N N . ARG A 1 299 ? 21.398 -22.616 -0.317 1.00 37.72 299 ARG A N 1
ATOM 2391 C CA . ARG A 1 299 ? 20.981 -21.200 -0.149 1.00 37.72 299 ARG A CA 1
ATOM 2392 C C . ARG A 1 299 ? 21.630 -20.239 -1.164 1.00 37.72 299 ARG A C 1
ATOM 2394 O O . ARG A 1 299 ? 21.110 -19.157 -1.419 1.00 37.72 299 ARG A O 1
ATOM 2401 N N . THR A 1 300 ? 22.742 -20.642 -1.770 1.00 34.38 300 THR A N 1
ATOM 2402 C CA . THR A 1 300 ? 23.493 -19.930 -2.807 1.00 34.38 300 THR A CA 1
ATOM 2403 C C . THR A 1 300 ? 22.760 -19.783 -4.151 1.00 34.38 300 THR A C 1
ATOM 2405 O O . THR A 1 300 ? 23.036 -18.821 -4.867 1.00 34.38 300 THR A O 1
ATOM 2408 N N . GLN A 1 301 ? 21.794 -20.642 -4.501 1.00 37.31 301 GLN A N 1
ATOM 2409 C CA . GLN A 1 301 ? 21.124 -20.596 -5.816 1.00 37.31 301 GLN A CA 1
ATOM 2410 C C . GLN A 1 301 ? 20.072 -19.483 -5.968 1.00 37.31 301 GLN A C 1
ATOM 2412 O O . GLN A 1 301 ? 19.881 -18.984 -7.077 1.00 37.31 301 GLN A O 1
ATOM 2417 N N . HIS A 1 302 ? 19.458 -18.994 -4.882 1.00 39.38 302 HIS A N 1
ATOM 2418 C CA . HIS A 1 302 ? 18.532 -17.849 -4.965 1.00 39.38 302 HIS A CA 1
ATOM 2419 C C . HIS A 1 302 ? 19.206 -16.585 -5.512 1.00 39.38 302 HIS A C 1
ATOM 2421 O O . HIS A 1 302 ? 18.558 -15.745 -6.128 1.00 39.38 302 HIS A O 1
ATOM 2427 N N . SER A 1 303 ? 20.521 -16.464 -5.333 1.00 37.59 303 SER A N 1
ATOM 2428 C CA . SER A 1 303 ? 21.307 -15.338 -5.830 1.00 37.59 303 SER A CA 1
ATOM 2429 C C . SER A 1 303 ? 21.508 -15.371 -7.360 1.00 37.59 303 SER A C 1
ATOM 2431 O O . SER A 1 303 ? 21.606 -14.311 -7.984 1.00 37.59 303 SER A O 1
ATOM 2433 N N . ALA A 1 304 ? 21.455 -16.560 -7.977 1.00 36.81 304 ALA A N 1
ATOM 2434 C CA . ALA A 1 304 ? 21.646 -16.767 -9.414 1.00 36.81 304 ALA A CA 1
ATOM 2435 C C . ALA A 1 304 ? 20.425 -16.344 -10.251 1.00 36.81 304 ALA A C 1
ATOM 2437 O O . ALA A 1 304 ? 20.595 -15.794 -11.335 1.00 36.81 304 ALA A O 1
ATOM 2438 N N . ILE A 1 305 ? 19.206 -16.474 -9.707 1.00 40.59 305 ILE A N 1
ATOM 2439 C CA . ILE A 1 305 ? 17.963 -15.934 -10.310 1.00 40.59 305 ILE A CA 1
ATOM 2440 C C . ILE A 1 305 ? 18.064 -14.409 -10.506 1.00 40.59 305 ILE A C 1
ATOM 2442 O O . ILE A 1 305 ? 17.427 -13.834 -11.387 1.00 40.59 305 ILE A O 1
ATOM 2446 N N . TYR A 1 306 ? 18.906 -13.749 -9.705 1.00 39.22 306 TYR A N 1
ATOM 2447 C CA . TYR A 1 306 ? 19.087 -12.300 -9.685 1.00 39.22 306 TYR A CA 1
ATOM 2448 C C . TYR A 1 306 ? 20.508 -11.846 -10.072 1.00 39.22 306 TYR A C 1
ATOM 2450 O O . TYR A 1 306 ? 20.876 -10.710 -9.771 1.00 39.22 306 TYR A O 1
ATOM 2458 N N . GLY A 1 307 ? 21.299 -12.703 -10.733 1.00 33.25 307 GLY A N 1
ATOM 2459 C CA . GLY A 1 307 ? 22.584 -12.331 -11.340 1.00 33.25 307 GLY A CA 1
ATOM 2460 C C . GLY A 1 307 ? 23.773 -12.136 -10.386 1.00 33.25 307 GLY A C 1
ATOM 2461 O O . GLY A 1 307 ? 24.739 -11.476 -10.760 1.00 33.25 307 GLY A O 1
ATOM 2462 N N . LYS A 1 308 ? 23.746 -12.682 -9.162 1.00 34.22 308 LYS A N 1
ATOM 2463 C CA . LYS A 1 308 ? 24.923 -12.714 -8.269 1.00 34.22 308 LYS A CA 1
ATOM 2464 C C . LYS A 1 308 ? 25.719 -14.015 -8.455 1.00 34.22 308 LYS A C 1
ATOM 2466 O O . LYS A 1 308 ? 25.130 -15.091 -8.531 1.00 34.22 308 LYS A O 1
ATOM 2471 N N . ARG A 1 309 ? 27.057 -13.921 -8.490 1.00 30.22 309 ARG A N 1
ATOM 2472 C CA . ARG A 1 309 ? 27.960 -15.090 -8.443 1.00 30.22 309 ARG A CA 1
ATOM 2473 C C . ARG A 1 309 ? 27.937 -15.719 -7.034 1.00 30.22 309 ARG A C 1
ATOM 2475 O O . ARG A 1 309 ? 27.966 -14.962 -6.062 1.00 30.22 309 ARG A O 1
ATOM 2482 N N . PRO A 1 310 ? 27.890 -17.058 -6.893 1.00 36.91 310 PRO A N 1
ATOM 2483 C CA . PRO A 1 310 ? 27.893 -17.714 -5.584 1.00 36.91 310 PRO A CA 1
ATOM 2484 C C . PRO A 1 310 ? 29.241 -17.562 -4.860 1.00 36.91 310 PRO A C 1
ATOM 2486 O O . PRO A 1 310 ? 30.291 -17.705 -5.479 1.00 36.91 310 PRO A O 1
ATOM 2489 N N . SER A 1 311 ? 29.206 -17.342 -3.541 1.00 37.38 311 SER A N 1
ATOM 2490 C CA . SER A 1 311 ? 30.353 -17.570 -2.648 1.00 37.38 311 SER A CA 1
ATOM 2491 C C . SER A 1 311 ? 30.488 -19.073 -2.375 1.00 37.38 311 SER A C 1
ATOM 2493 O O . SER A 1 311 ? 29.489 -19.747 -2.116 1.00 37.38 311 SER A O 1
ATOM 2495 N N . ALA A 1 312 ? 31.710 -19.601 -2.450 1.00 40.69 312 ALA A N 1
ATOM 2496 C CA . ALA A 1 312 ? 32.001 -21.035 -2.454 1.00 40.69 312 ALA A CA 1
ATOM 2497 C C . ALA A 1 312 ? 31.794 -21.763 -1.103 1.00 40.69 312 ALA A C 1
ATOM 2499 O O . ALA A 1 312 ? 31.933 -22.978 -1.064 1.00 40.69 312 ALA A O 1
ATOM 2500 N N . HIS A 1 313 ? 31.454 -21.066 -0.009 1.00 35.19 313 HIS A N 1
ATOM 2501 C CA . HIS A 1 313 ? 31.590 -21.604 1.361 1.00 35.19 313 HIS A CA 1
ATOM 2502 C C . HIS A 1 313 ? 30.290 -21.673 2.200 1.00 35.19 313 HIS A C 1
ATOM 2504 O O . HIS A 1 313 ? 30.345 -21.708 3.425 1.00 35.19 313 HIS A O 1
ATOM 2510 N N . ALA A 1 314 ? 29.096 -21.708 1.595 1.00 34.41 314 ALA A N 1
ATOM 2511 C CA . ALA A 1 314 ? 27.844 -21.818 2.366 1.00 34.41 314 ALA A CA 1
ATOM 2512 C C . ALA A 1 314 ? 27.407 -23.289 2.586 1.00 34.41 314 ALA A C 1
ATOM 2514 O O . ALA A 1 314 ? 27.250 -24.017 1.598 1.00 34.41 314 ALA A O 1
ATOM 2515 N N . PRO A 1 315 ? 27.133 -23.732 3.832 1.00 32.91 315 PRO A N 1
ATOM 2516 C CA . PRO A 1 315 ? 26.734 -25.110 4.114 1.00 32.91 315 PRO A CA 1
ATOM 2517 C C . PRO A 1 315 ? 25.355 -25.459 3.521 1.00 32.91 315 PRO A C 1
ATOM 2519 O O . PRO A 1 315 ? 24.426 -24.646 3.488 1.00 32.91 315 PRO A O 1
ATOM 2522 N N . ARG A 1 316 ? 25.234 -26.699 3.026 1.00 38.75 316 ARG A N 1
ATOM 2523 C CA . ARG A 1 316 ? 24.054 -27.277 2.356 1.00 38.75 316 ARG A CA 1
ATOM 2524 C C . ARG A 1 316 ? 23.115 -27.937 3.380 1.00 38.75 316 ARG A C 1
ATOM 2526 O O . ARG A 1 316 ? 23.448 -28.993 3.899 1.00 38.75 316 ARG A O 1
ATOM 2533 N N . ARG A 1 317 ? 21.929 -27.366 3.625 1.00 37.34 317 ARG A N 1
ATOM 2534 C CA . ARG A 1 317 ? 20.812 -28.030 4.336 1.00 37.34 317 ARG A CA 1
ATOM 2535 C C . ARG A 1 317 ? 19.653 -28.289 3.365 1.00 37.34 317 ARG A C 1
ATOM 2537 O O . ARG A 1 317 ? 19.299 -27.392 2.601 1.00 37.34 317 ARG A O 1
ATOM 2544 N N . LEU A 1 318 ? 19.087 -29.498 3.401 1.00 40.91 318 LEU A N 1
ATOM 2545 C CA . LEU A 1 318 ? 17.862 -29.874 2.680 1.00 40.91 318 LEU A CA 1
ATOM 2546 C C . LEU A 1 318 ? 16.641 -29.194 3.328 1.00 40.91 318 LEU A C 1
ATOM 2548 O O . LEU A 1 318 ? 16.602 -29.008 4.543 1.00 40.91 318 LEU A O 1
ATOM 2552 N N . LEU A 1 319 ? 15.674 -28.779 2.507 1.00 42.06 319 LEU A N 1
ATOM 2553 C CA . LEU A 1 319 ? 14.489 -28.023 2.930 1.00 42.06 319 LEU A CA 1
ATOM 2554 C C . LEU A 1 319 ? 13.414 -28.987 3.469 1.00 42.06 319 LEU A C 1
ATOM 2556 O O . LEU A 1 319 ? 13.100 -29.974 2.811 1.00 42.06 319 LEU A O 1
ATOM 2560 N N . SER A 1 320 ? 12.835 -28.702 4.643 1.00 47.06 320 SER A N 1
ATOM 2561 C CA . SER A 1 320 ? 11.710 -29.480 5.198 1.00 47.06 320 SER A CA 1
ATOM 2562 C C . SER A 1 320 ? 10.431 -29.332 4.345 1.00 47.06 320 SER A C 1
ATOM 2564 O O . SER A 1 320 ? 10.329 -28.359 3.596 1.00 47.06 320 SER A O 1
ATOM 2566 N N . PRO A 1 321 ? 9.415 -30.212 4.465 1.00 43.28 321 PRO A N 1
ATOM 2567 C CA . PRO A 1 321 ? 8.133 -30.075 3.752 1.00 43.28 321 PRO A CA 1
ATOM 2568 C C . PRO A 1 321 ? 7.437 -28.724 3.989 1.00 43.28 321 PRO A C 1
ATOM 2570 O O . PRO A 1 321 ? 6.912 -28.102 3.066 1.00 43.28 321 PRO A O 1
ATOM 2573 N N . GLU A 1 322 ? 7.522 -28.207 5.214 1.00 44.56 322 GLU A N 1
ATOM 2574 C CA . GLU A 1 322 ? 7.056 -26.866 5.575 1.00 44.56 322 GLU A CA 1
ATOM 2575 C C . GLU A 1 322 ? 7.862 -25.767 4.858 1.00 44.56 322 GLU A C 1
ATOM 2577 O O . GLU A 1 322 ? 7.316 -24.787 4.348 1.00 44.56 322 GLU A O 1
ATOM 2582 N N . THR A 1 323 ? 9.174 -25.971 4.722 1.00 43.66 323 THR A N 1
ATOM 2583 C CA . THR A 1 323 ? 10.057 -25.103 3.935 1.00 43.66 323 THR A CA 1
ATOM 2584 C C . THR A 1 323 ? 9.761 -25.201 2.433 1.00 43.66 323 THR A C 1
ATOM 2586 O O . THR A 1 323 ? 9.902 -24.219 1.709 1.00 43.66 323 THR A O 1
ATOM 2589 N N . HIS A 1 324 ? 9.283 -26.349 1.952 1.00 42.47 324 HIS A N 1
ATOM 2590 C CA . HIS A 1 324 ? 8.842 -26.554 0.573 1.00 42.47 324 HIS A CA 1
ATOM 2591 C C . HIS A 1 324 ? 7.527 -25.810 0.277 1.00 42.47 324 HIS A C 1
ATOM 2593 O O . HIS A 1 324 ? 7.361 -25.223 -0.791 1.00 42.47 324 HIS A O 1
ATOM 2599 N N . ARG A 1 325 ? 6.615 -25.729 1.254 1.00 48.31 325 ARG A N 1
ATOM 2600 C CA . ARG A 1 325 ? 5.414 -24.882 1.165 1.00 48.31 325 ARG A CA 1
ATOM 2601 C C . ARG A 1 325 ? 5.784 -23.390 1.156 1.00 48.31 325 ARG A C 1
ATOM 2603 O O . ARG A 1 325 ? 5.267 -22.641 0.330 1.00 48.31 325 ARG A O 1
ATOM 2610 N N . LYS A 1 326 ? 6.773 -22.983 1.969 1.00 50.12 326 LYS A N 1
ATOM 2611 C CA . LYS A 1 326 ? 7.393 -21.636 1.936 1.00 50.12 326 LYS A CA 1
ATOM 2612 C C . LYS A 1 326 ? 8.125 -21.358 0.605 1.00 50.12 326 LYS A C 1
ATOM 2614 O O . LYS A 1 326 ? 8.102 -20.232 0.114 1.00 50.12 326 LYS A O 1
ATOM 2619 N N . SER A 1 327 ? 8.701 -22.383 -0.033 1.00 49.81 327 SER A N 1
ATOM 2620 C CA . SER A 1 327 ? 9.387 -22.297 -1.337 1.00 49.81 327 SER A CA 1
ATOM 2621 C C . SER A 1 327 ? 8.464 -21.851 -2.482 1.00 49.81 327 SER A C 1
ATOM 2623 O O . SER A 1 327 ? 8.901 -21.113 -3.368 1.00 49.81 327 SER A O 1
ATOM 2625 N N . ARG A 1 328 ? 7.160 -22.174 -2.435 1.00 51.41 328 ARG A N 1
ATOM 2626 C CA . ARG A 1 328 ? 6.185 -21.718 -3.450 1.00 51.41 328 ARG A CA 1
ATOM 2627 C C . ARG A 1 328 ? 6.097 -20.186 -3.545 1.00 51.41 328 ARG A C 1
ATOM 2629 O O . ARG A 1 328 ? 5.939 -19.662 -4.645 1.00 51.41 328 ARG A O 1
ATOM 2636 N N . TYR A 1 329 ? 6.277 -19.480 -2.425 1.00 54.78 329 TYR A N 1
ATOM 2637 C CA . TYR A 1 329 ? 6.330 -18.010 -2.353 1.00 54.78 329 TYR A CA 1
ATOM 2638 C C . TYR A 1 329 ? 7.728 -17.445 -2.647 1.00 54.78 329 TYR A C 1
ATOM 2640 O O . TYR A 1 329 ? 7.875 -16.257 -2.931 1.00 54.78 329 TYR A O 1
ATOM 2648 N N . ALA A 1 330 ? 8.767 -18.285 -2.620 1.00 60.91 330 ALA A N 1
ATOM 2649 C CA . ALA A 1 330 ? 10.124 -17.882 -2.977 1.00 60.91 330 ALA A CA 1
ATOM 2650 C C . ALA A 1 330 ? 10.300 -17.716 -4.497 1.00 60.91 330 ALA A C 1
ATOM 2652 O O . ALA A 1 330 ? 11.141 -16.922 -4.934 1.00 60.91 330 ALA A O 1
ATOM 2653 N N . ALA A 1 331 ? 9.508 -18.442 -5.295 1.00 73.50 331 ALA A N 1
ATOM 2654 C CA . ALA A 1 331 ? 9.486 -18.339 -6.749 1.00 73.50 331 ALA A CA 1
ATOM 2655 C C . ALA A 1 331 ? 8.829 -17.014 -7.188 1.00 73.50 331 ALA A C 1
ATOM 2657 O O . ALA A 1 331 ? 7.629 -16.827 -6.963 1.00 73.50 331 ALA A O 1
ATOM 2658 N N . PRO A 1 332 ? 9.565 -16.080 -7.821 1.00 82.94 332 PRO A N 1
ATOM 2659 C CA . PRO A 1 332 ? 8.990 -14.810 -8.239 1.00 82.94 332 PRO A CA 1
ATOM 2660 C C . PRO A 1 332 ? 7.968 -15.016 -9.363 1.00 82.94 332 PRO A C 1
ATOM 2662 O O . PRO A 1 332 ? 8.203 -15.766 -10.311 1.00 82.94 332 PRO A O 1
ATOM 2665 N N . VAL A 1 333 ? 6.843 -14.315 -9.277 1.00 88.25 333 VAL A N 1
ATOM 2666 C CA . VAL A 1 333 ? 5.818 -14.271 -10.321 1.00 88.25 333 VAL A CA 1
ATOM 2667 C C . VAL A 1 333 ? 6.256 -13.315 -11.424 1.00 88.25 333 VAL A C 1
ATOM 2669 O O . VAL A 1 333 ? 6.661 -12.185 -11.142 1.00 88.25 333 VAL A O 1
ATOM 2672 N N . TYR A 1 334 ? 6.182 -13.787 -12.667 1.00 91.75 334 TYR A N 1
ATOM 2673 C CA . TYR A 1 334 ? 6.445 -13.020 -13.877 1.00 91.75 334 TYR A CA 1
ATOM 2674 C C . TYR A 1 334 ? 5.163 -12.396 -14.415 1.00 91.75 334 TYR A C 1
ATOM 2676 O O . TYR A 1 334 ? 4.143 -13.070 -14.610 1.00 91.75 334 TYR A O 1
ATOM 2684 N N . TYR A 1 335 ? 5.277 -11.107 -14.696 1.00 94.00 335 TYR A N 1
ATOM 2685 C CA . TYR A 1 335 ? 4.231 -10.269 -15.245 1.00 94.00 335 TYR A CA 1
ATOM 2686 C C . TYR A 1 335 ? 4.732 -9.585 -16.505 1.00 94.00 335 TYR A C 1
ATOM 2688 O O . TYR A 1 335 ? 5.897 -9.182 -16.580 1.00 94.00 335 TYR A O 1
ATOM 2696 N N . ILE A 1 336 ? 3.826 -9.403 -17.458 1.00 94.12 336 ILE A N 1
ATOM 2697 C CA . ILE A 1 336 ? 4.084 -8.637 -18.671 1.00 94.12 336 ILE A CA 1
ATOM 2698 C C . ILE A 1 336 ? 2.916 -7.703 -18.970 1.00 94.12 336 ILE A C 1
ATOM 2700 O O . ILE A 1 336 ? 1.758 -8.053 -18.755 1.00 94.12 336 ILE A O 1
ATOM 2704 N N . LEU A 1 337 ? 3.227 -6.504 -19.438 1.00 95.50 337 LEU A N 1
ATOM 2705 C CA . LEU A 1 337 ? 2.270 -5.502 -19.876 1.00 95.50 337 LEU A CA 1
ATOM 2706 C C . LEU A 1 337 ? 2.512 -5.204 -21.354 1.00 95.50 337 LEU A C 1
ATOM 2708 O O . LEU A 1 337 ? 3.641 -4.906 -21.756 1.00 95.50 337 LEU A O 1
ATOM 2712 N N . ASP A 1 338 ? 1.433 -5.272 -22.127 1.00 94.75 338 ASP A N 1
ATOM 2713 C CA . ASP A 1 338 ? 1.373 -4.736 -23.480 1.00 94.75 338 ASP A CA 1
ATOM 2714 C C . ASP A 1 338 ? 1.127 -3.229 -23.398 1.00 94.75 338 ASP A C 1
ATOM 2716 O O . ASP A 1 338 ? 0.065 -2.779 -22.974 1.00 94.75 338 ASP A O 1
ATOM 2720 N N . ASN A 1 339 ? 2.140 -2.453 -23.758 1.00 93.94 339 ASN A N 1
ATOM 2721 C CA . ASN A 1 339 ? 2.132 -0.999 -23.685 1.00 93.94 339 ASN A CA 1
ATOM 2722 C C . ASN A 1 339 ? 2.093 -0.353 -25.082 1.00 93.94 339 ASN A C 1
ATOM 2724 O O . ASN A 1 339 ? 2.258 0.858 -25.218 1.00 93.94 339 ASN A O 1
ATOM 2728 N N . ARG A 1 340 ? 1.852 -1.144 -26.140 1.00 91.38 340 ARG A N 1
ATOM 2729 C CA . ARG A 1 340 ? 1.896 -0.682 -27.539 1.00 91.38 340 ARG A CA 1
ATOM 2730 C C . ARG A 1 340 ? 0.907 0.436 -27.857 1.00 91.38 340 ARG A C 1
ATOM 2732 O O . ARG A 1 340 ? 1.191 1.272 -28.702 1.00 91.38 340 ARG A O 1
ATOM 2739 N N . GLN A 1 341 ? -0.225 0.475 -27.159 1.00 84.62 341 GLN A N 1
ATOM 2740 C CA . GLN A 1 341 ? -1.242 1.522 -27.316 1.00 84.62 341 GLN A CA 1
ATOM 2741 C C . GLN A 1 341 ? -0.765 2.906 -26.843 1.00 84.62 341 GLN A C 1
ATOM 2743 O O . GLN A 1 341 ? -1.376 3.915 -27.179 1.00 84.62 341 GLN A O 1
ATOM 2748 N N . HIS A 1 342 ? 0.306 2.956 -26.047 1.00 81.25 342 HIS A N 1
ATOM 2749 C CA . HIS A 1 342 ? 0.858 4.186 -25.474 1.00 81.25 342 HIS A CA 1
ATOM 2750 C C . HIS A 1 342 ? 2.229 4.547 -26.046 1.00 81.25 342 HIS A C 1
ATOM 2752 O O . HIS A 1 342 ? 2.701 5.667 -25.865 1.00 81.25 342 HIS A O 1
ATOM 2758 N N . THR A 1 343 ? 2.860 3.626 -26.772 1.00 68.62 343 THR A N 1
ATOM 2759 C CA . THR A 1 343 ? 4.054 3.928 -27.551 1.00 68.62 343 THR A CA 1
ATOM 2760 C C . THR A 1 343 ? 3.644 4.470 -28.908 1.00 68.62 343 THR A C 1
ATOM 2762 O O . THR A 1 343 ? 3.141 3.719 -29.744 1.00 68.62 343 THR A O 1
ATOM 2765 N N . THR A 1 344 ? 3.893 5.754 -29.164 1.00 53.06 344 THR A N 1
ATOM 2766 C CA . THR A 1 344 ? 3.984 6.223 -30.547 1.00 53.06 344 THR A CA 1
ATOM 2767 C C . THR A 1 344 ? 5.059 5.384 -31.235 1.00 53.06 344 THR A C 1
ATOM 2769 O O . THR A 1 344 ? 6.145 5.178 -30.684 1.00 53.06 344 THR A O 1
ATOM 2772 N N . ALA A 1 345 ? 4.732 4.798 -32.389 1.00 39.12 345 ALA A N 1
ATOM 2773 C CA . ALA A 1 345 ? 5.709 4.045 -33.163 1.00 39.12 345 ALA A CA 1
ATOM 2774 C C . ALA A 1 345 ? 6.955 4.928 -33.355 1.00 39.12 345 ALA A C 1
ATOM 2776 O O . ALA A 1 345 ? 6.791 6.117 -33.642 1.00 39.12 345 ALA A O 1
ATOM 2777 N N . PRO A 1 346 ? 8.183 4.409 -33.176 1.00 41.59 346 PRO A N 1
ATOM 2778 C CA . PRO A 1 346 ? 9.354 5.173 -33.566 1.00 41.59 346 PRO A CA 1
ATOM 2779 C C . PRO A 1 346 ? 9.192 5.474 -35.055 1.00 41.59 346 PRO A C 1
ATOM 2781 O O . PRO A 1 346 ? 9.111 4.542 -35.859 1.00 41.59 346 PRO A O 1
ATOM 2784 N N . SER A 1 347 ? 9.082 6.757 -35.405 1.00 36.34 347 SER A N 1
ATOM 2785 C CA . SER A 1 347 ? 9.215 7.209 -36.782 1.00 36.34 347 SER A CA 1
ATOM 2786 C C . SER A 1 347 ? 10.481 6.563 -37.345 1.00 36.34 347 SER A C 1
ATOM 2788 O O . SER A 1 347 ? 11.550 6.603 -36.726 1.00 36.34 347 SER A O 1
ATOM 2790 N N . GLY A 1 348 ? 10.318 5.838 -38.453 1.00 30.83 348 GLY A N 1
ATOM 2791 C CA . GLY A 1 348 ? 11.434 5.246 -39.180 1.00 30.83 348 GLY A CA 1
ATOM 2792 C C . GLY A 1 348 ? 12.443 6.327 -39.581 1.00 30.83 348 GLY A C 1
ATOM 2793 O O . GLY A 1 348 ? 12.105 7.509 -39.547 1.00 30.83 348 GLY A O 1
ATOM 2794 N N . PRO A 1 349 ? 13.686 5.945 -39.916 1.00 39.00 349 PRO A N 1
ATOM 2795 C CA . PRO A 1 349 ? 14.686 6.916 -40.338 1.00 39.00 349 PRO A CA 1
ATOM 2796 C C . PRO A 1 349 ? 14.144 7.698 -41.535 1.00 39.00 349 PRO A C 1
ATOM 2798 O O . PRO A 1 349 ? 13.640 7.084 -42.477 1.00 39.00 349 PRO A O 1
ATOM 2801 N N . ASP A 1 350 ? 14.239 9.025 -41.456 1.00 32.34 350 ASP A N 1
ATOM 2802 C CA . ASP A 1 350 ? 13.900 9.947 -42.532 1.00 32.34 350 ASP A CA 1
ATOM 2803 C C . ASP A 1 350 ? 14.510 9.453 -43.846 1.00 32.34 350 ASP A C 1
ATOM 2805 O O . ASP A 1 350 ? 15.726 9.449 -44.046 1.00 32.34 350 ASP A O 1
ATOM 2809 N N . SER A 1 351 ? 13.642 9.010 -44.751 1.00 33.03 351 SER A N 1
ATOM 2810 C CA . SER A 1 351 ? 13.954 8.904 -46.165 1.00 33.03 351 SER A CA 1
ATOM 2811 C C . SER A 1 351 ? 13.852 10.303 -46.764 1.00 33.03 351 SER A C 1
ATOM 2813 O O . SER A 1 351 ? 12.868 10.637 -47.419 1.00 33.03 351 SER A O 1
ATOM 2815 N N . THR A 1 352 ? 14.856 11.136 -46.522 1.00 29.56 352 THR A N 1
ATOM 2816 C CA . THR A 1 352 ? 15.119 12.323 -47.339 1.00 29.56 352 THR A CA 1
ATOM 2817 C C . THR A 1 352 ? 16.385 12.068 -48.137 1.00 29.56 352 THR A C 1
ATOM 2819 O O . THR A 1 352 ? 17.493 12.467 -47.798 1.00 29.56 352 THR A O 1
ATOM 2822 N N . THR A 1 353 ? 16.189 11.308 -49.210 1.00 32.44 353 THR A N 1
ATOM 2823 C CA . THR A 1 353 ? 17.019 11.375 -50.407 1.00 32.44 353 THR A CA 1
ATOM 2824 C C . THR A 1 353 ? 16.319 12.350 -51.343 1.00 32.44 353 THR A C 1
ATOM 2826 O O . THR A 1 353 ? 15.235 12.033 -51.831 1.00 32.44 353 THR A O 1
ATOM 2829 N N . SER A 1 354 ? 16.889 13.538 -51.526 1.00 30.59 354 SER A N 1
ATOM 2830 C CA . SER A 1 354 ? 16.812 14.400 -52.71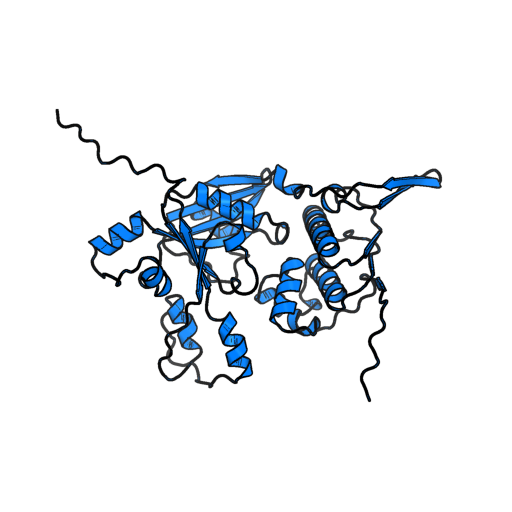7 1.00 30.59 354 SER A CA 1
ATOM 2831 C C . SER A 1 354 ? 17.790 15.545 -52.519 1.00 30.59 354 SER A C 1
ATOM 2833 O O . SER A 1 354 ? 17.661 16.222 -51.474 1.00 30.59 354 SER A O 1
#

pLDDT: mean 78.57, std 19.01, range [27.39, 98.0]

Secondary structure (DSSP, 8-state):
-PPPPPPTT-EEESSS-PPPSS-HHHHTTS-HHHHHHHHHHTT---HHHHTS-GGGS-HHHHHHHHHHHHHHT--SEEEETTTTTTS-HHHHHHHHHHHHHHHHHH--EEEE--S--TTHHHH--SEEEEE-TTS-EEEEE-----PPPGGGTTEEEEE--GGGHHHHHTT-SS-S----EEEEEEEEETTEEEEEEEEEPPPS--HHHHHHTT-PPP-SHHHHHHHHHHEEEEEEEEE-GGG-SSSHHHHHHHHHHHT---SEEEEEESGGGT--HHHHTTPEEEEE-PPP--S---GGGGGGGGTPPPPTT----PPPHHHHHHHHHHSPEEEEEE-TTTSPPPPPP-----

Foldseek 3Di:
DDPPDDDPADEAELVPDDFDFFFLQVSLVDDSLVSLLLCQLLLNNDPVNSRHGLVPDDPLSNSSSSVSSVVSSLHQEYEYEAQCVPHDLLLSLLNLLSVCVVCVVSVRHYHYHHPDPSNCQRNVDQWDWDQDPVRDIDIDGGDDDPDARPQVVQKDKDWDDPVCQVVQLVQDPDDSDDAAFDTKMFIDRNPRTFKMWTKHQDDQDDPLVCVVVVHDRDPDPVSSVVCSQAEIEREDIGGHSSNRNSLSSLVVLLVRLLVDQHQKYKYWALCVVNDVSVVSSVWDFRFFADQPPPPFDDPQSLVVVVPDDGDPDGDGDDADPVSVVVVVSSTITMIMHRNNVSHDPPDDPDPPDD

Radius of gyration: 23.79 Å; chains: 1; bounding box: 58×56×81 Å